Protein AF-A0A0G4FZV1-F1 (afdb_monomer_lite)

Foldseek 3Di:
DDDDPVVVVVVVVVVVVVVVVLVVVVVPDDVVVNVVVCVVVVVVVVVVVVVVVVVVVVVVVVVVVVVVVVVVVVVVVVVVVVVVVVLLVQLVVVLVVVLVVLLVVLCVVCVVVLVVQLVVLVPDDCVVPPPVRSVVSNVVSVVVSVVVSVVVSVVCCVPPSDSVNSSVVSVVVVVVVVVVVVVVVVVVVVVVPPPDDDPPPPDDDDDDDDDDDPDPPDPDPPDDDDDDDDDDDDDDPDPPPPDDDDDDDDDDDDDDDDDD

Organism: Vitrella brassicaformis (strain CCMP3155) (NCBI:txid1169540)

Secondary structure (DSSP, 8-state):
----HHHHHHHHHHHHHHHHHHHHHHTTS-HHHHHHHHHHTTHHHHHHHHHHHHHHHHHHHHHHHHHHHHHHHHHHHHHHHHHHHHHHHHHHHHHHHHHHHHHHHHHHHHHHHHHHHHHHHHHS-TTTS-HHHHHHHHHHHHHHHHHHHHHHHHHHHHHT--HHHHHHHHHHHHHHHHHHHHHHHHHHHHHTT-TT----------------------------------------------PPPPPPPP-PPPPP----

Radius of gyration: 44.1 Å; chains: 1; bounding box: 87×101×118 Å

pLDDT: mean 76.17, std 18.21, range [41.09, 98.0]

Structure (mmCIF, N/CA/C/O backbone):
data_AF-A0A0G4FZV1-F1
#
_entry.id   AF-A0A0G4FZV1-F1
#
loop_
_atom_site.group_PDB
_atom_site.id
_atom_site.type_symbol
_atom_site.label_atom_id
_atom_site.label_alt_id
_atom_site.label_comp_id
_atom_site.label_asym_id
_atom_site.label_entity_id
_atom_site.label_seq_id
_atom_site.pdbx_PDB_ins_code
_atom_site.Cartn_x
_atom_site.Cartn_y
_atom_site.Cartn_z
_atom_site.occupancy
_atom_site.B_iso_or_equiv
_atom_site.auth_seq_id
_atom_site.auth_comp_id
_atom_site.auth_asym_id
_atom_site.auth_atom_id
_atom_site.pdbx_PDB_model_num
ATOM 1 N N . MET A 1 1 ? 47.533 -3.255 -27.417 1.00 41.88 1 MET A N 1
ATOM 2 C CA . MET A 1 1 ? 48.658 -4.107 -27.862 1.00 41.88 1 MET A CA 1
ATOM 3 C C . MET A 1 1 ? 49.388 -3.386 -28.985 1.00 41.88 1 MET A C 1
ATOM 5 O O . MET A 1 1 ? 48.889 -3.344 -30.099 1.00 41.88 1 MET A O 1
ATOM 9 N N . THR A 1 2 ? 50.507 -2.733 -28.680 1.00 42.19 2 THR A N 1
ATOM 10 C CA . THR A 1 2 ? 51.331 -2.003 -29.656 1.00 42.19 2 THR A CA 1
ATOM 11 C C . THR A 1 2 ? 52.371 -2.956 -30.243 1.00 42.19 2 THR A C 1
ATOM 13 O O . THR A 1 2 ? 53.236 -3.443 -29.518 1.00 42.19 2 THR A O 1
ATOM 16 N N . MET A 1 3 ? 52.266 -3.267 -31.536 1.00 41.09 3 MET A N 1
ATOM 17 C CA . MET A 1 3 ? 53.247 -4.100 -32.241 1.00 41.09 3 MET A CA 1
ATOM 18 C C . MET A 1 3 ? 54.590 -3.365 -32.370 1.00 41.09 3 MET A C 1
ATOM 20 O O . MET A 1 3 ? 54.634 -2.175 -32.672 1.00 41.09 3 MET A O 1
ATOM 24 N N . SER A 1 4 ? 55.685 -4.086 -32.113 1.00 42.50 4 SER A N 1
ATOM 25 C CA . SER A 1 4 ? 57.056 -3.562 -32.079 1.00 42.50 4 SER A CA 1
ATOM 26 C C . SER A 1 4 ? 57.519 -3.048 -33.461 1.00 42.50 4 SER A C 1
ATOM 28 O O . SER A 1 4 ? 57.450 -3.809 -34.433 1.00 42.50 4 SER A O 1
ATOM 30 N N . PRO A 1 5 ? 58.057 -1.812 -33.579 1.00 57.12 5 PRO A N 1
ATOM 31 C CA . PRO A 1 5 ? 58.418 -1.187 -34.863 1.00 57.12 5 PRO A CA 1
ATOM 32 C C . PRO A 1 5 ? 59.445 -1.965 -35.699 1.00 57.12 5 PRO A C 1
ATOM 34 O O . PRO A 1 5 ? 59.485 -1.837 -36.923 1.00 57.12 5 PRO A O 1
ATOM 37 N N . ARG A 1 6 ? 60.267 -2.810 -35.062 1.00 50.34 6 ARG A N 1
ATOM 38 C CA . ARG A 1 6 ? 61.344 -3.553 -35.737 1.00 50.34 6 ARG A CA 1
ATOM 39 C C . ARG A 1 6 ? 60.849 -4.681 -36.649 1.00 50.34 6 ARG A C 1
ATOM 41 O O . ARG A 1 6 ? 61.527 -4.998 -37.620 1.00 50.34 6 ARG A O 1
ATOM 48 N N . HIS A 1 7 ? 59.656 -5.233 -36.418 1.00 51.78 7 HIS A N 1
ATOM 49 C CA . HIS A 1 7 ? 59.103 -6.273 -37.299 1.00 51.78 7 HIS A CA 1
ATOM 50 C C . HIS A 1 7 ? 58.503 -5.712 -38.600 1.00 51.78 7 HIS A C 1
ATOM 52 O O . HIS A 1 7 ? 58.439 -6.422 -39.602 1.00 51.78 7 HIS A O 1
ATOM 58 N N . SER A 1 8 ? 58.125 -4.429 -38.631 1.00 52.62 8 SER A N 1
ATOM 59 C CA . SER A 1 8 ? 57.485 -3.818 -39.806 1.00 52.62 8 SER A CA 1
ATOM 60 C C . SER A 1 8 ? 58.474 -3.499 -40.940 1.00 52.62 8 SER A C 1
ATOM 62 O O . SER A 1 8 ? 58.101 -3.524 -42.115 1.00 52.62 8 SER A O 1
ATOM 64 N N . ALA A 1 9 ? 59.744 -3.232 -40.614 1.00 53.97 9 ALA A N 1
ATOM 65 C CA . ALA A 1 9 ? 60.776 -2.874 -41.595 1.00 53.97 9 ALA A CA 1
ATOM 66 C C . ALA A 1 9 ? 61.320 -4.088 -42.381 1.00 53.97 9 ALA A C 1
ATOM 68 O O . ALA A 1 9 ? 61.630 -3.978 -43.567 1.00 53.97 9 ALA A O 1
ATOM 69 N N . LEU A 1 10 ? 61.381 -5.267 -41.750 1.00 51.16 10 LEU A N 1
ATOM 70 C CA . LEU A 1 10 ? 61.847 -6.506 -42.394 1.00 51.16 10 LEU A CA 1
ATOM 71 C C . LEU A 1 10 ? 60.793 -7.12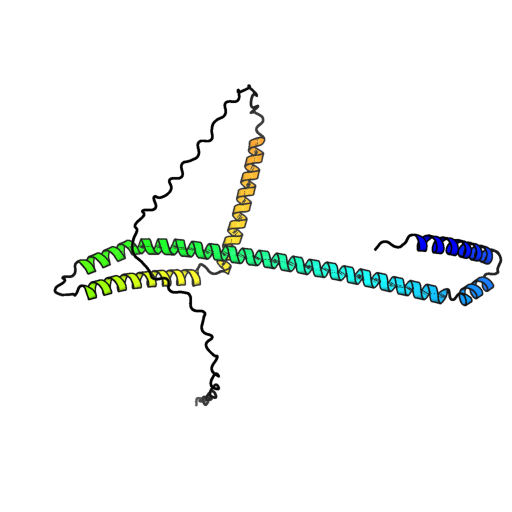6 -43.329 1.00 51.16 10 LEU A C 1
ATOM 73 O O . LEU A 1 10 ? 61.140 -7.687 -44.367 1.00 51.16 10 LEU A O 1
ATOM 77 N N . LEU A 1 11 ? 59.500 -6.979 -43.014 1.00 50.19 11 LEU A N 1
ATOM 78 C CA . LEU A 1 11 ? 58.401 -7.458 -43.869 1.00 50.19 11 LEU A CA 1
ATOM 79 C C . LEU A 1 11 ? 58.179 -6.585 -45.117 1.00 50.19 11 LEU A C 1
ATOM 81 O O . LEU A 1 11 ? 57.664 -7.062 -46.126 1.00 50.19 11 LEU A O 1
ATOM 85 N N . SER A 1 12 ? 58.554 -5.305 -45.065 1.00 52.25 12 SER A N 1
ATOM 86 C CA . SER A 1 12 ? 58.378 -4.356 -46.175 1.00 52.25 12 SER A CA 1
ATOM 87 C C . SER A 1 12 ? 59.517 -4.404 -47.199 1.00 52.25 12 SER A C 1
ATOM 89 O O . SER A 1 12 ? 59.274 -4.189 -48.386 1.00 52.25 12 SER A O 1
ATOM 91 N N . THR A 1 13 ? 60.736 -4.750 -46.780 1.00 52.06 13 THR A N 1
ATOM 92 C CA . THR A 1 13 ? 61.890 -4.933 -47.681 1.00 52.06 13 THR A CA 1
ATOM 93 C C . THR A 1 13 ? 61.850 -6.272 -48.424 1.00 52.06 13 THR A C 1
ATOM 95 O O . THR A 1 13 ? 62.089 -6.301 -49.627 1.00 52.06 13 THR A O 1
ATOM 98 N N . THR A 1 14 ? 61.441 -7.361 -47.765 1.00 51.72 14 THR A N 1
ATOM 99 C CA . THR A 1 14 ? 61.294 -8.693 -48.397 1.00 51.72 14 THR A CA 1
ATOM 100 C C . THR A 1 14 ? 60.103 -8.803 -49.361 1.00 51.72 14 THR A C 1
ATOM 102 O O . THR A 1 14 ? 60.160 -9.548 -50.340 1.00 51.72 14 THR A O 1
ATOM 105 N N . ARG A 1 15 ? 59.026 -8.032 -49.151 1.00 51.41 15 ARG A N 1
ATOM 106 C CA . ARG A 1 15 ? 57.887 -7.961 -50.092 1.00 51.41 15 ARG A CA 1
ATOM 107 C C . ARG A 1 15 ? 58.206 -7.211 -51.387 1.00 51.41 15 ARG A C 1
ATOM 109 O O . ARG A 1 15 ? 57.646 -7.538 -52.427 1.00 51.41 15 ARG A O 1
ATOM 116 N N . LYS A 1 16 ? 59.086 -6.205 -51.344 1.00 53.34 16 LYS A N 1
ATOM 117 C CA . LYS A 1 16 ? 59.452 -5.442 -52.548 1.00 53.34 16 LYS A CA 1
ATOM 118 C C . LYS A 1 16 ? 60.269 -6.284 -53.527 1.00 53.34 16 LYS A C 1
ATOM 120 O O . LYS A 1 16 ? 59.940 -6.308 -54.706 1.00 53.34 16 LYS A O 1
ATOM 125 N N . THR A 1 17 ? 61.245 -7.045 -53.035 1.00 54.56 17 THR A N 1
ATOM 126 C CA . THR A 1 17 ? 62.119 -7.869 -53.888 1.00 54.56 17 THR A CA 1
ATOM 127 C C . THR A 1 17 ? 61.395 -9.053 -54.533 1.00 54.56 17 THR A C 1
ATOM 129 O O . THR A 1 17 ? 61.720 -9.441 -55.650 1.00 54.56 17 THR A O 1
ATOM 132 N N . THR A 1 18 ? 60.377 -9.606 -53.870 1.00 56.03 18 THR A N 1
ATOM 133 C CA . THR A 1 18 ? 59.576 -10.724 -54.397 1.00 56.03 18 THR A CA 1
ATOM 134 C C . THR A 1 18 ? 58.548 -10.281 -55.442 1.00 56.03 18 THR A C 1
ATOM 136 O O . THR A 1 18 ? 58.366 -10.976 -56.442 1.00 56.03 18 THR A O 1
ATOM 139 N N . ASN A 1 19 ? 57.931 -9.106 -55.278 1.00 57.75 19 ASN A N 1
ATOM 140 C CA . ASN A 1 19 ? 56.991 -8.550 -56.260 1.00 57.75 19 ASN A CA 1
ATOM 141 C C . ASN A 1 19 ? 57.687 -8.068 -57.546 1.00 57.75 19 ASN A C 1
ATOM 143 O O . ASN A 1 19 ? 57.164 -8.273 -58.638 1.00 57.75 19 ASN A O 1
ATOM 147 N N . GLU A 1 20 ? 58.880 -7.474 -57.444 1.00 62.62 20 GLU A N 1
ATOM 148 C CA . GLU A 1 20 ? 59.667 -7.074 -58.623 1.00 62.62 20 GLU A CA 1
ATOM 149 C C . GLU A 1 20 ? 60.183 -8.289 -59.406 1.00 62.62 20 GLU A C 1
ATOM 151 O O . GLU A 1 20 ? 60.102 -8.318 -60.634 1.00 62.62 20 GLU A O 1
ATOM 156 N N . ALA A 1 21 ? 60.645 -9.330 -58.704 1.00 61.72 21 ALA A N 1
ATOM 157 C CA . ALA A 1 21 ? 61.115 -10.562 -59.333 1.00 61.72 21 ALA A CA 1
ATOM 158 C C . ALA A 1 21 ? 59.984 -11.339 -60.031 1.00 61.72 21 ALA A C 1
ATOM 160 O O . ALA A 1 21 ? 60.179 -11.853 -61.131 1.00 61.72 21 ALA A O 1
ATOM 161 N N . THR A 1 22 ? 58.788 -11.393 -59.437 1.00 60.47 22 THR A N 1
ATOM 162 C CA . THR A 1 22 ? 57.622 -12.058 -60.049 1.00 60.47 22 THR A CA 1
ATOM 163 C C . THR A 1 22 ? 57.066 -11.279 -61.243 1.00 60.47 22 THR A C 1
ATOM 165 O O . THR A 1 22 ? 56.735 -11.894 -62.257 1.00 60.47 22 THR A O 1
ATOM 168 N N . ALA A 1 23 ? 57.046 -9.943 -61.189 1.00 64.38 23 ALA A N 1
ATOM 169 C CA . ALA A 1 23 ? 56.663 -9.103 -62.327 1.00 64.38 23 ALA A CA 1
ATOM 170 C C . ALA A 1 23 ? 57.665 -9.201 -63.497 1.00 64.38 23 ALA A C 1
ATOM 172 O O . ALA A 1 23 ? 57.263 -9.318 -64.659 1.00 64.38 23 ALA A O 1
ATOM 173 N N . ALA A 1 24 ? 58.971 -9.222 -63.205 1.00 64.75 24 ALA A N 1
ATOM 174 C CA . ALA A 1 24 ? 60.014 -9.406 -64.215 1.00 64.75 24 ALA A CA 1
ATOM 175 C C . ALA A 1 24 ? 59.984 -10.811 -64.851 1.00 64.75 24 ALA A C 1
ATOM 177 O O . ALA A 1 24 ? 60.227 -10.944 -66.052 1.00 64.75 24 ALA A O 1
ATOM 178 N N . PHE A 1 25 ? 59.639 -11.847 -64.077 1.00 60.97 25 PHE A N 1
ATOM 179 C CA . PHE A 1 25 ? 59.471 -13.220 -64.564 1.00 60.97 25 PHE A CA 1
ATOM 180 C C . PHE A 1 25 ? 58.232 -13.370 -65.465 1.00 60.97 25 PHE A C 1
ATOM 182 O O . PHE A 1 25 ? 58.337 -13.896 -66.572 1.00 60.97 25 PHE A O 1
ATOM 189 N N . ALA A 1 26 ? 57.080 -12.818 -65.062 1.00 60.50 26 ALA A N 1
ATOM 190 C CA . ALA A 1 26 ? 55.843 -12.849 -65.853 1.00 60.50 26 ALA A CA 1
ATOM 191 C C . ALA A 1 26 ? 55.962 -12.129 -67.211 1.00 60.50 26 ALA A C 1
ATOM 193 O O . ALA A 1 26 ? 55.252 -12.461 -68.155 1.00 60.50 26 ALA A O 1
ATOM 194 N N . SER A 1 27 ? 56.885 -11.167 -67.320 1.00 65.19 27 SER A N 1
ATOM 195 C CA . SER A 1 27 ? 57.134 -10.401 -68.548 1.00 65.19 27 SER A CA 1
ATOM 196 C C . SER A 1 27 ? 58.027 -11.128 -69.564 1.00 65.19 27 SER A C 1
ATOM 198 O O . SER A 1 27 ? 58.078 -10.727 -70.724 1.00 65.19 27 SER A O 1
ATOM 200 N N . ARG A 1 28 ? 58.775 -12.160 -69.140 1.00 62.50 28 ARG A N 1
ATOM 201 C CA . ARG A 1 28 ? 59.792 -12.847 -69.965 1.00 62.50 28 ARG A CA 1
ATOM 202 C C . ARG A 1 28 ? 59.447 -14.289 -70.330 1.00 62.50 28 ARG A C 1
ATOM 204 O O . ARG A 1 28 ? 60.047 -14.821 -71.260 1.00 62.50 28 ARG A O 1
ATOM 211 N N . HIS A 1 29 ? 58.508 -14.910 -69.625 1.00 60.53 29 HIS A N 1
ATOM 212 C CA . HIS A 1 29 ? 58.207 -16.333 -69.756 1.00 60.53 29 HIS A CA 1
ATOM 213 C C . HIS A 1 29 ? 56.835 -16.582 -70.387 1.00 60.53 29 HIS A C 1
ATOM 215 O O . HIS A 1 29 ? 55.901 -15.796 -70.218 1.00 60.53 29 HIS A O 1
ATOM 221 N N . ARG A 1 30 ? 56.707 -17.688 -71.135 1.00 69.38 30 ARG A N 1
ATOM 222 C CA . ARG A 1 30 ? 55.412 -18.108 -71.692 1.00 69.38 30 ARG A CA 1
ATOM 223 C C . ARG A 1 30 ? 54.439 -18.415 -70.540 1.00 69.38 30 ARG A C 1
ATOM 225 O O . ARG A 1 30 ? 54.874 -18.914 -69.502 1.00 69.38 30 ARG A O 1
ATOM 232 N N . PRO A 1 31 ? 53.128 -18.174 -70.708 1.00 69.88 31 PRO A N 1
ATOM 233 C CA . PRO A 1 31 ? 52.128 -18.359 -69.646 1.00 69.88 31 PRO A CA 1
ATOM 234 C C . PRO A 1 31 ? 52.136 -19.764 -69.012 1.00 69.88 31 PRO A C 1
ATOM 236 O O . PRO A 1 31 ? 51.808 -19.922 -67.839 1.00 69.88 31 PRO A O 1
ATOM 239 N N . GLU A 1 32 ? 52.581 -20.778 -69.752 1.00 71.75 32 GLU A N 1
ATOM 240 C CA . GLU A 1 32 ? 52.745 -22.157 -69.279 1.00 71.75 32 GLU A CA 1
ATOM 241 C C . GLU A 1 32 ? 53.835 -22.302 -68.196 1.00 71.75 32 GLU A C 1
ATOM 243 O O . GLU A 1 32 ? 53.657 -23.033 -67.222 1.00 71.75 32 GLU A O 1
ATOM 248 N N . GLU A 1 33 ? 54.945 -21.570 -68.314 1.00 73.12 33 GLU A N 1
ATOM 249 C CA . GLU A 1 33 ? 56.058 -21.599 -67.352 1.00 73.12 33 GLU A CA 1
ATOM 250 C C . GLU A 1 33 ? 55.718 -20.816 -66.078 1.00 73.12 33 GLU A C 1
ATOM 252 O O . GLU A 1 33 ? 56.099 -21.212 -64.975 1.00 73.12 33 GLU A O 1
ATOM 257 N N . VAL A 1 34 ? 54.929 -19.746 -66.221 1.00 68.25 34 VAL A N 1
ATOM 258 C CA . VAL A 1 34 ? 54.374 -18.983 -65.096 1.00 68.25 34 VAL A CA 1
ATOM 259 C C . VAL A 1 34 ? 53.407 -19.848 -64.287 1.00 68.25 34 VAL A C 1
ATOM 261 O O . VAL A 1 34 ? 53.508 -19.882 -63.062 1.00 68.25 34 VAL A O 1
ATOM 264 N N . ASN A 1 35 ? 52.531 -20.615 -64.944 1.00 69.75 35 ASN A N 1
ATOM 265 C CA . ASN A 1 35 ? 51.623 -21.537 -64.257 1.00 69.75 35 ASN A CA 1
ATOM 266 C C . ASN A 1 35 ? 52.376 -22.637 -63.497 1.00 69.75 35 ASN A C 1
ATOM 268 O O . ASN A 1 35 ? 52.062 -22.899 -62.339 1.00 69.75 35 ASN A O 1
ATOM 272 N N . LYS A 1 36 ? 53.423 -23.216 -64.094 1.00 74.75 36 LYS A N 1
ATOM 273 C CA . LYS A 1 36 ? 54.249 -24.242 -63.439 1.00 74.75 36 LYS A CA 1
ATOM 274 C C . LYS A 1 36 ? 54.998 -23.702 -62.214 1.00 74.75 36 LYS A C 1
ATOM 276 O O . LYS A 1 36 ? 55.117 -24.395 -61.204 1.00 74.75 36 LYS A O 1
ATOM 281 N N . PHE A 1 37 ? 55.468 -22.455 -62.282 1.00 68.12 37 PHE A N 1
ATOM 282 C CA . PHE A 1 37 ? 56.078 -21.763 -61.145 1.00 68.12 37 PHE A CA 1
ATOM 283 C C . PHE A 1 37 ? 55.053 -21.472 -60.039 1.00 68.12 37 PHE A C 1
ATOM 285 O O . PHE A 1 37 ? 55.323 -21.729 -58.869 1.00 68.12 37 PHE A O 1
ATOM 292 N N . LEU A 1 38 ? 53.848 -21.011 -60.390 1.00 66.19 38 LEU A N 1
ATOM 293 C CA . LEU A 1 38 ? 52.762 -20.779 -59.431 1.00 66.19 38 LEU A CA 1
ATOM 294 C C . LEU A 1 38 ? 52.297 -22.076 -58.745 1.00 66.19 38 LEU A C 1
ATOM 296 O O . LEU A 1 38 ? 52.019 -22.067 -57.542 1.00 66.19 38 LEU A O 1
ATOM 300 N N . GLU A 1 39 ? 52.263 -23.192 -59.476 1.00 72.19 39 GLU A N 1
ATOM 301 C CA . GLU A 1 39 ? 52.013 -24.526 -58.921 1.00 72.19 39 GLU A CA 1
ATOM 302 C C . GLU A 1 39 ? 53.134 -24.969 -57.969 1.00 72.19 39 GLU A C 1
ATOM 304 O O . GLU A 1 39 ? 52.843 -25.386 -56.847 1.00 72.19 39 GLU A O 1
ATOM 309 N N . GLN A 1 40 ? 54.409 -24.810 -58.352 1.00 75.69 40 GLN A N 1
ATOM 310 C CA . GLN A 1 40 ? 55.559 -25.118 -57.484 1.00 75.69 40 GLN A CA 1
ATOM 311 C C . GLN A 1 40 ? 55.604 -24.257 -56.218 1.00 75.69 40 GLN A C 1
ATOM 313 O O . GLN A 1 40 ? 55.940 -24.753 -55.144 1.00 75.69 40 GLN A O 1
ATOM 318 N N . CYS A 1 41 ? 55.239 -22.980 -56.318 1.00 68.69 41 CYS A N 1
ATOM 319 C CA . CYS A 1 41 ? 55.145 -22.079 -55.173 1.00 68.69 41 CYS A CA 1
ATOM 320 C C . CYS A 1 41 ? 53.935 -22.372 -54.272 1.00 68.69 41 CYS A C 1
ATOM 322 O O . CYS A 1 41 ? 53.760 -21.703 -53.253 1.00 68.69 41 CYS A O 1
ATOM 324 N N . GLY A 1 42 ? 53.087 -23.345 -54.628 1.00 79.06 42 GLY A N 1
ATOM 325 C CA . GLY A 1 42 ? 51.909 -23.706 -53.847 1.00 79.06 42 GLY A CA 1
ATOM 326 C C . GLY A 1 42 ? 50.894 -22.566 -53.758 1.00 79.06 42 GLY A C 1
ATOM 327 O O . GLY A 1 42 ? 50.169 -22.464 -52.766 1.00 79.06 42 GLY A O 1
ATOM 328 N N . TRP A 1 43 ? 50.832 -21.696 -54.772 1.00 77.38 43 TRP A N 1
ATOM 329 C CA . TRP A 1 43 ? 49.969 -20.511 -54.775 1.00 77.38 43 TRP A CA 1
ATOM 330 C C . TRP A 1 43 ? 48.495 -20.869 -54.531 1.00 77.38 43 TRP A C 1
ATOM 332 O O . TRP A 1 43 ? 47.817 -20.205 -53.749 1.00 77.38 43 TRP A O 1
ATOM 342 N N . PHE A 1 44 ? 48.017 -21.985 -55.091 1.00 77.12 44 PHE A N 1
ATOM 343 C CA . PHE A 1 44 ? 46.671 -22.506 -54.829 1.00 77.12 44 PHE A CA 1
ATOM 344 C C . PHE A 1 44 ? 46.435 -22.879 -53.355 1.00 77.12 44 PHE A C 1
ATOM 346 O O . PHE A 1 44 ? 45.361 -22.603 -52.814 1.00 77.12 44 PHE A O 1
ATOM 353 N N . ALA A 1 45 ? 47.430 -23.454 -52.673 1.00 77.75 45 ALA A N 1
ATOM 354 C CA . ALA A 1 45 ? 47.336 -23.761 -51.245 1.00 77.75 45 ALA A CA 1
ATOM 355 C C . ALA A 1 45 ? 47.293 -22.476 -50.401 1.00 77.75 45 ALA A C 1
ATOM 357 O O . ALA A 1 45 ? 46.546 -22.392 -49.424 1.00 77.75 45 ALA A O 1
ATOM 358 N N . LEU A 1 46 ? 48.042 -21.447 -50.811 1.00 80.81 46 LEU A N 1
ATOM 359 C CA . LEU A 1 46 ? 48.033 -20.135 -50.169 1.00 80.81 46 LEU A CA 1
ATOM 360 C C . LEU A 1 46 ? 46.695 -19.408 -50.366 1.00 80.81 46 LEU A C 1
ATOM 362 O O . LEU A 1 46 ? 46.139 -18.905 -49.390 1.00 80.81 46 LEU A O 1
ATOM 366 N N . LEU A 1 47 ? 46.132 -19.423 -51.578 1.00 82.25 47 LEU A N 1
ATOM 367 C CA . LEU A 1 47 ? 44.797 -18.883 -51.860 1.00 82.25 47 LEU A CA 1
ATOM 368 C C . LEU A 1 47 ? 43.707 -19.599 -51.057 1.00 82.25 47 LEU A C 1
ATOM 370 O O . LEU A 1 47 ? 42.851 -18.949 -50.462 1.00 82.25 47 LEU A O 1
ATOM 374 N N . THR A 1 48 ? 43.767 -20.929 -50.975 1.00 81.56 48 THR A N 1
ATOM 375 C CA . THR A 1 48 ? 42.807 -21.720 -50.188 1.00 81.56 48 THR A CA 1
ATOM 376 C C . THR A 1 48 ? 42.890 -21.366 -48.702 1.00 81.56 48 THR A C 1
ATOM 378 O O . THR A 1 48 ? 41.867 -21.195 -48.038 1.00 81.56 48 THR A O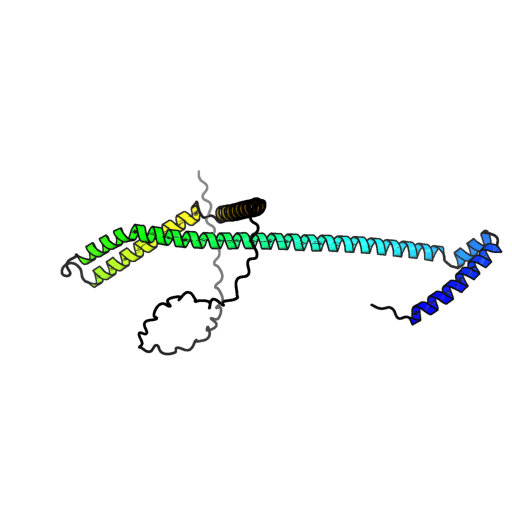 1
ATOM 381 N N . ARG A 1 49 ? 44.108 -21.191 -48.176 1.00 84.50 49 ARG A N 1
ATOM 382 C CA . ARG A 1 49 ? 44.332 -20.780 -46.786 1.00 84.50 49 ARG A CA 1
ATOM 383 C C . ARG A 1 49 ? 43.856 -19.353 -46.519 1.00 84.50 49 ARG A C 1
ATOM 385 O O . ARG A 1 49 ? 43.268 -19.119 -45.466 1.00 84.50 49 ARG A O 1
ATOM 392 N N . LEU A 1 50 ? 44.079 -18.419 -47.445 1.00 85.81 50 LEU A N 1
ATOM 393 C CA . LEU A 1 50 ? 43.557 -17.052 -47.347 1.00 85.81 50 LEU A CA 1
ATOM 394 C C . LEU A 1 50 ? 42.028 -17.054 -47.312 1.00 85.81 50 LEU A C 1
ATOM 396 O O . LEU A 1 50 ? 41.457 -16.513 -46.370 1.00 85.81 50 LEU A O 1
ATOM 400 N N . ALA A 1 51 ? 41.376 -17.768 -48.232 1.00 87.81 51 ALA A N 1
ATOM 401 C CA . ALA A 1 51 ? 39.921 -17.905 -48.242 1.00 87.81 51 ALA A CA 1
ATOM 402 C C . ALA A 1 51 ? 39.379 -18.537 -46.942 1.00 87.81 51 ALA A C 1
ATOM 404 O O . ALA A 1 51 ? 38.320 -18.155 -46.444 1.00 87.81 51 ALA A O 1
ATOM 405 N N . GLN A 1 52 ? 40.103 -19.496 -46.351 1.00 90.50 52 GLN A N 1
ATOM 406 C CA . GLN A 1 52 ? 39.731 -20.094 -45.066 1.00 90.50 52 GLN A CA 1
ATOM 407 C C . GLN A 1 52 ? 39.887 -19.112 -43.892 1.00 90.50 52 GLN A C 1
ATOM 409 O O . GLN A 1 52 ? 39.057 -19.110 -42.982 1.00 90.50 52 GLN A O 1
ATOM 414 N N . ILE A 1 53 ? 40.936 -18.285 -43.898 1.00 88.50 53 ILE A N 1
ATOM 415 C CA . ILE A 1 53 ? 41.146 -17.236 -42.892 1.00 88.50 53 ILE A CA 1
ATOM 416 C C . ILE A 1 53 ? 40.056 -16.167 -43.009 1.00 88.50 53 ILE A C 1
ATOM 418 O O . ILE A 1 53 ? 39.470 -15.810 -41.992 1.00 88.50 53 ILE A O 1
ATOM 422 N N . GLU A 1 54 ? 39.730 -15.718 -44.222 1.00 89.12 54 GLU A N 1
ATOM 423 C CA . GLU A 1 54 ? 38.652 -14.752 -44.471 1.00 89.12 54 GLU A CA 1
ATOM 424 C C . GLU A 1 54 ? 37.301 -15.268 -43.965 1.00 89.12 54 GLU A C 1
ATOM 426 O O . GLU A 1 54 ? 36.616 -14.552 -43.239 1.00 89.12 54 GLU A O 1
ATOM 431 N N . ARG A 1 55 ? 36.956 -16.539 -44.233 1.00 88.75 55 ARG A N 1
ATOM 432 C CA . ARG A 1 55 ? 35.742 -17.156 -43.663 1.00 88.75 55 ARG A CA 1
ATOM 433 C C . ARG A 1 55 ? 35.743 -17.134 -42.136 1.00 88.75 55 ARG A C 1
ATOM 435 O O . ARG A 1 55 ? 34.745 -16.744 -41.546 1.00 88.75 55 ARG A O 1
ATOM 442 N N . ARG A 1 56 ? 36.859 -17.498 -41.491 1.00 86.12 56 ARG A N 1
ATOM 443 C CA . ARG A 1 56 ? 36.960 -17.479 -40.019 1.00 86.12 56 ARG A CA 1
ATOM 444 C C . ARG A 1 56 ? 36.843 -16.070 -39.446 1.00 86.12 56 ARG A C 1
ATOM 446 O O . ARG A 1 56 ? 36.239 -15.919 -38.393 1.00 86.12 56 ARG A O 1
ATOM 453 N N . ILE A 1 57 ? 37.400 -15.058 -40.114 1.00 84.88 57 ILE A N 1
ATOM 454 C CA . ILE A 1 57 ? 37.238 -13.654 -39.709 1.00 84.88 57 ILE A CA 1
ATOM 455 C C . ILE A 1 57 ? 35.763 -13.258 -39.807 1.00 84.88 57 ILE A C 1
ATOM 457 O O . ILE A 1 57 ? 35.213 -12.766 -38.828 1.00 84.88 57 ILE A O 1
ATOM 461 N N . SER A 1 58 ? 35.098 -13.556 -40.927 1.00 84.75 58 SER A N 1
ATOM 462 C CA . SER A 1 58 ? 33.666 -13.275 -41.085 1.00 84.75 58 SER A CA 1
ATOM 463 C C . SER A 1 58 ? 32.790 -14.007 -40.062 1.00 84.75 58 SER A C 1
ATOM 465 O O . SER A 1 58 ? 31.807 -13.443 -39.590 1.00 84.75 58 SER A O 1
ATOM 467 N N . ASP A 1 59 ? 33.121 -15.249 -39.705 1.00 82.56 59 ASP A N 1
ATOM 468 C CA . ASP A 1 59 ? 32.379 -16.005 -38.691 1.00 82.56 59 ASP A CA 1
ATOM 469 C C . ASP A 1 59 ? 32.582 -15.412 -37.286 1.00 82.56 59 ASP A C 1
ATOM 471 O O . ASP A 1 59 ? 31.607 -15.209 -36.566 1.00 82.56 59 ASP A O 1
ATOM 475 N N . LEU A 1 60 ? 33.812 -15.020 -36.934 1.00 77.06 60 LEU A N 1
ATOM 476 C CA . LEU A 1 60 ? 34.101 -14.329 -35.671 1.00 77.06 60 LEU A CA 1
ATOM 477 C C . LEU A 1 60 ? 33.405 -12.962 -35.582 1.00 77.06 60 LEU A C 1
ATOM 479 O O . LEU A 1 60 ? 32.872 -12.616 -34.532 1.00 77.06 60 LEU A O 1
ATOM 483 N N . GLU A 1 61 ? 33.348 -12.201 -36.678 1.00 77.06 61 GLU A N 1
ATOM 484 C CA . GLU A 1 61 ? 32.624 -10.924 -36.730 1.00 77.06 61 GLU A CA 1
ATOM 485 C C . GLU A 1 61 ? 31.105 -11.108 -36.565 1.00 77.06 61 GLU A C 1
ATOM 487 O O . GLU A 1 61 ? 30.446 -10.299 -35.902 1.00 77.06 61 GLU A O 1
ATOM 492 N N . ARG A 1 62 ? 30.532 -12.190 -37.116 1.00 72.00 62 ARG A N 1
ATOM 493 C CA . ARG A 1 62 ? 29.119 -12.548 -36.898 1.00 72.00 62 ARG A CA 1
ATOM 494 C C . ARG A 1 62 ? 28.849 -12.956 -35.450 1.00 72.00 62 ARG A C 1
ATOM 496 O O . ARG A 1 62 ? 27.819 -12.558 -34.898 1.00 72.00 62 ARG A O 1
ATOM 503 N N . ASP A 1 63 ? 29.752 -13.715 -34.838 1.00 68.06 63 ASP A N 1
ATOM 504 C CA . ASP A 1 63 ? 29.625 -14.164 -33.450 1.00 68.06 63 ASP A CA 1
ATOM 505 C C . ASP A 1 63 ? 29.774 -12.998 -32.456 1.00 68.06 63 ASP A C 1
ATOM 507 O O . ASP A 1 63 ? 28.968 -12.871 -31.530 1.00 68.06 63 ASP A O 1
ATOM 511 N N . ASP A 1 64 ? 30.703 -12.068 -32.700 1.00 64.56 64 ASP A N 1
ATOM 512 C CA . ASP A 1 64 ? 30.835 -10.824 -31.928 1.00 64.56 64 ASP A CA 1
ATOM 513 C C . ASP A 1 64 ? 29.599 -9.921 -32.072 1.00 64.56 64 ASP A C 1
ATOM 515 O O . ASP A 1 64 ? 29.141 -9.316 -31.094 1.00 64.56 64 ASP A O 1
ATOM 519 N N . GLY A 1 65 ? 29.007 -9.856 -33.270 1.00 60.28 65 GLY A N 1
ATOM 520 C CA . GLY A 1 65 ? 27.728 -9.185 -33.506 1.00 60.28 65 GLY A CA 1
ATOM 521 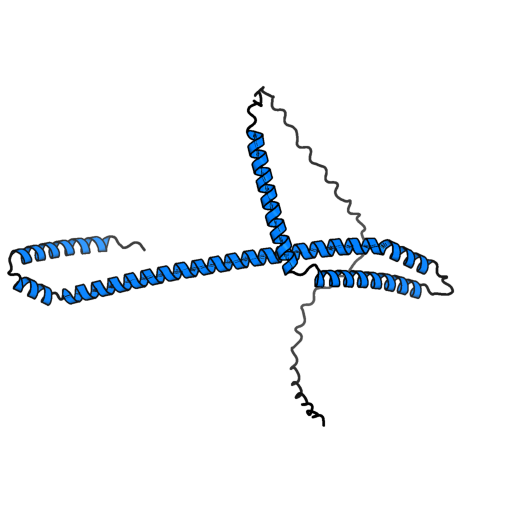C C . GLY A 1 65 ? 26.584 -9.793 -32.684 1.00 60.28 65 GLY A C 1
ATOM 522 O O . GLY A 1 65 ? 25.839 -9.060 -32.028 1.00 60.28 65 GLY A O 1
ATOM 523 N N . ARG A 1 66 ? 26.485 -11.131 -32.636 1.00 61.22 66 ARG A N 1
ATOM 524 C CA . ARG A 1 66 ? 25.499 -11.849 -31.805 1.00 61.22 66 ARG A CA 1
ATOM 525 C C . ARG A 1 66 ? 25.701 -11.591 -30.312 1.00 61.22 66 ARG A C 1
ATOM 527 O O . ARG A 1 66 ? 24.731 -11.296 -29.612 1.00 61.22 66 ARG A O 1
ATOM 534 N N . LEU A 1 67 ? 26.940 -11.631 -29.826 1.00 60.78 67 LEU A N 1
ATOM 535 C CA . LEU A 1 67 ? 27.278 -11.356 -28.424 1.00 60.78 67 LEU A CA 1
ATOM 536 C C . LEU A 1 67 ? 26.914 -9.924 -28.004 1.00 60.78 67 LEU A C 1
ATOM 538 O O . LEU A 1 67 ? 26.431 -9.720 -26.890 1.00 60.78 67 LEU A O 1
ATOM 542 N N . ARG A 1 68 ? 27.083 -8.932 -28.889 1.00 61.41 68 ARG A N 1
ATOM 543 C CA . ARG A 1 68 ? 26.645 -7.547 -28.631 1.00 61.41 68 ARG A CA 1
ATOM 544 C C . ARG A 1 68 ? 25.126 -7.434 -28.531 1.00 61.41 68 ARG A C 1
ATOM 546 O O . ARG A 1 68 ? 24.638 -6.802 -27.599 1.00 61.41 68 ARG A O 1
ATOM 553 N N . THR A 1 69 ? 24.384 -8.090 -29.426 1.00 63.69 69 THR A N 1
ATOM 554 C CA . THR A 1 69 ? 22.912 -8.100 -29.353 1.00 63.69 69 THR A CA 1
ATOM 555 C C . THR A 1 69 ? 22.387 -8.832 -28.118 1.00 63.69 69 THR A C 1
ATOM 557 O O . THR A 1 69 ? 21.410 -8.383 -27.532 1.00 63.69 69 THR A O 1
ATOM 560 N N . SER A 1 70 ? 23.066 -9.895 -27.667 1.00 66.12 70 SER A N 1
ATOM 561 C CA . SER A 1 70 ? 22.713 -10.615 -26.435 1.00 66.12 70 SER A CA 1
ATOM 562 C C . SER A 1 70 ? 22.922 -9.746 -25.196 1.00 66.12 70 SER A C 1
ATOM 564 O O . SER A 1 70 ? 22.009 -9.600 -24.395 1.00 66.12 70 SER A O 1
ATOM 566 N N . LYS A 1 71 ? 24.085 -9.089 -25.070 1.00 67.50 71 LYS A N 1
ATOM 567 C CA . LYS A 1 71 ? 24.358 -8.182 -23.942 1.00 67.50 71 LYS A CA 1
ATOM 568 C C . LYS A 1 71 ? 23.385 -7.008 -23.898 1.00 67.50 71 LYS A C 1
ATOM 570 O O . LYS A 1 71 ? 22.951 -6.609 -22.827 1.00 67.50 71 LYS A O 1
ATOM 575 N N . GLN A 1 72 ? 23.026 -6.465 -25.059 1.00 68.56 72 GLN A N 1
ATOM 576 C CA . GLN A 1 72 ? 22.056 -5.378 -25.137 1.00 68.56 72 GLN A CA 1
ATOM 577 C C . GLN A 1 72 ? 20.646 -5.834 -24.727 1.00 68.56 72 GLN A C 1
ATOM 579 O O . GLN A 1 72 ? 19.953 -5.103 -24.025 1.00 68.56 72 GLN A O 1
ATOM 584 N N . GLN A 1 73 ? 20.246 -7.059 -25.087 1.00 73.31 73 GLN A N 1
ATOM 585 C CA . GLN A 1 73 ? 18.996 -7.653 -24.604 1.00 73.31 73 GLN A CA 1
ATOM 586 C C . GLN A 1 73 ? 19.005 -7.870 -23.085 1.00 73.31 73 GLN A C 1
ATOM 588 O O . GLN A 1 73 ? 18.001 -7.586 -22.432 1.00 73.31 73 GLN A O 1
ATOM 593 N N . ASP A 1 74 ? 20.126 -8.311 -22.512 1.00 76.25 74 ASP A N 1
ATOM 594 C CA . ASP A 1 74 ? 20.259 -8.514 -21.065 1.00 76.25 74 ASP A CA 1
ATOM 595 C C . ASP A 1 74 ? 20.142 -7.189 -20.284 1.00 76.25 74 ASP A C 1
ATOM 597 O O . ASP A 1 74 ? 19.428 -7.121 -19.280 1.00 76.25 74 ASP A O 1
ATOM 601 N N . GLU A 1 75 ? 20.760 -6.112 -20.780 1.00 75.31 75 GLU A N 1
ATOM 602 C CA . GLU A 1 75 ? 20.649 -4.758 -20.207 1.00 75.31 75 GLU A CA 1
ATOM 603 C C . GLU A 1 75 ? 19.216 -4.201 -20.281 1.00 75.31 75 GLU A C 1
ATOM 605 O O . GLU A 1 75 ? 18.713 -3.593 -19.325 1.00 75.31 75 GLU A O 1
ATOM 610 N N . ASP A 1 76 ? 18.510 -4.448 -21.388 1.00 85.12 76 ASP A N 1
ATOM 611 C CA . ASP A 1 76 ? 17.108 -4.054 -21.549 1.00 85.12 76 ASP A CA 1
ATOM 612 C C . ASP A 1 76 ? 16.186 -4.829 -20.590 1.00 85.12 76 ASP A C 1
ATOM 614 O O . ASP A 1 76 ? 15.260 -4.253 -19.998 1.00 85.12 76 ASP A O 1
ATOM 618 N N . ILE A 1 77 ? 16.446 -6.126 -20.386 1.00 84.75 77 ILE A N 1
ATOM 619 C CA . ILE A 1 77 ? 15.725 -6.962 -19.415 1.00 84.75 77 ILE A CA 1
ATOM 620 C C . ILE A 1 77 ? 15.975 -6.452 -17.995 1.00 84.75 77 ILE A C 1
ATOM 622 O O . ILE A 1 77 ? 15.012 -6.261 -17.245 1.00 84.75 77 ILE A O 1
ATOM 626 N N . PHE A 1 78 ? 17.231 -6.178 -17.632 1.00 86.31 78 PHE A N 1
ATOM 627 C CA . PHE A 1 78 ? 17.584 -5.662 -16.310 1.00 86.31 78 PHE A CA 1
ATOM 628 C C . PHE A 1 78 ? 16.917 -4.308 -16.045 1.00 86.31 78 PHE A C 1
ATOM 630 O O . PHE A 1 78 ? 16.236 -4.131 -15.034 1.00 86.31 78 PHE A O 1
ATOM 637 N N . SER A 1 79 ? 16.986 -3.390 -17.011 1.00 89.62 79 SER A N 1
ATOM 638 C CA . SER A 1 79 ? 16.318 -2.086 -16.947 1.00 89.62 79 SER A CA 1
ATOM 639 C C . SER A 1 79 ? 14.802 -2.212 -16.781 1.00 89.62 79 SER A C 1
ATOM 641 O O . SER A 1 79 ? 14.172 -1.439 -16.052 1.00 89.62 79 SER A O 1
ATOM 643 N N . ARG A 1 80 ? 14.179 -3.191 -17.447 1.00 88.75 80 ARG A N 1
ATOM 644 C CA . ARG A 1 80 ? 12.744 -3.464 -17.307 1.00 88.75 80 ARG A CA 1
ATOM 645 C C . ARG A 1 80 ? 12.405 -4.013 -15.923 1.00 88.75 80 ARG A C 1
ATOM 647 O O . ARG A 1 80 ? 11.398 -3.589 -15.350 1.00 88.75 80 ARG A O 1
ATOM 654 N N . MET A 1 81 ? 13.222 -4.922 -15.395 1.00 91.31 81 MET A N 1
ATOM 655 C CA . MET A 1 81 ? 13.043 -5.463 -14.048 1.00 91.31 81 MET A CA 1
ATOM 656 C C . MET A 1 81 ? 13.211 -4.384 -12.980 1.00 91.31 81 MET A C 1
ATOM 658 O O . MET A 1 81 ? 12.371 -4.298 -12.085 1.00 91.31 81 MET A O 1
ATOM 662 N N . GLU A 1 82 ? 14.215 -3.515 -13.102 1.00 93.81 82 GLU A N 1
ATOM 663 C CA . GLU A 1 82 ? 14.452 -2.443 -12.132 1.00 93.81 82 GLU A CA 1
ATOM 664 C C . GLU A 1 82 ? 13.280 -1.449 -12.107 1.00 93.81 82 GLU A C 1
ATOM 666 O O . GLU A 1 82 ? 12.736 -1.153 -11.045 1.00 93.81 82 GLU A O 1
ATOM 671 N N . ARG A 1 83 ? 12.766 -1.041 -13.279 1.00 91.56 83 ARG A N 1
ATOM 672 C CA . ARG A 1 83 ? 11.549 -0.205 -13.364 1.00 91.56 83 ARG A CA 1
ATOM 673 C C . ARG A 1 83 ? 10.326 -0.882 -12.747 1.00 91.56 83 ARG A C 1
ATOM 675 O O . ARG A 1 83 ? 9.467 -0.219 -12.167 1.00 91.56 83 ARG A O 1
ATOM 682 N N . GLN A 1 84 ? 10.191 -2.197 -12.912 1.00 91.75 84 GLN A N 1
ATOM 683 C CA . GLN A 1 84 ? 9.086 -2.943 -12.314 1.00 91.75 84 GLN A CA 1
ATOM 684 C C . GLN A 1 84 ? 9.217 -3.005 -10.790 1.00 91.75 84 GLN A C 1
ATOM 686 O O . GLN A 1 84 ? 8.218 -2.841 -10.089 1.00 91.75 84 GLN A O 1
ATOM 691 N N . LYS A 1 85 ? 10.432 -3.208 -10.281 1.00 94.88 85 LYS A N 1
ATOM 692 C CA . LYS A 1 85 ? 10.736 -3.207 -8.852 1.00 94.88 85 LYS A CA 1
ATOM 693 C C . LYS A 1 85 ? 10.438 -1.847 -8.223 1.00 94.88 85 LYS A C 1
ATOM 695 O O . LYS A 1 85 ? 9.736 -1.810 -7.218 1.00 94.88 85 LYS A O 1
ATOM 700 N N . GLU A 1 86 ? 10.851 -0.760 -8.869 1.00 95.12 86 GLU A N 1
ATOM 701 C CA . GLU A 1 86 ? 10.546 0.615 -8.457 1.00 95.12 86 GLU A CA 1
ATOM 702 C C . GLU A 1 86 ? 9.027 0.855 -8.368 1.00 95.12 86 GLU A C 1
ATOM 704 O O . GLU A 1 86 ? 8.523 1.352 -7.366 1.00 95.12 86 GLU A O 1
ATOM 709 N N . LEU A 1 87 ? 8.255 0.423 -9.374 1.00 94.50 87 LEU A N 1
ATOM 710 C CA . LEU A 1 87 ? 6.789 0.536 -9.343 1.00 94.50 87 LEU A CA 1
ATOM 711 C C . LEU A 1 87 ? 6.149 -0.270 -8.206 1.00 94.50 87 LEU A C 1
ATOM 713 O O . LEU A 1 87 ? 5.142 0.155 -7.638 1.00 94.50 87 LEU A O 1
ATOM 717 N N . ILE A 1 88 ? 6.694 -1.448 -7.899 1.00 94.38 88 ILE A N 1
ATOM 718 C CA . ILE A 1 88 ? 6.228 -2.277 -6.783 1.00 94.38 88 ILE A CA 1
ATOM 719 C C . ILE A 1 88 ? 6.556 -1.599 -5.450 1.00 94.38 88 ILE A C 1
ATOM 721 O O . ILE A 1 88 ? 5.727 -1.614 -4.542 1.00 94.38 88 ILE A O 1
ATOM 725 N N . GLU A 1 89 ? 7.745 -1.018 -5.321 1.00 97.12 89 GLU A N 1
ATOM 726 C CA . GLU A 1 89 ? 8.173 -0.295 -4.126 1.00 97.12 89 GLU A CA 1
ATOM 727 C C . GLU A 1 89 ? 7.306 0.943 -3.876 1.00 97.12 89 GLU A C 1
ATOM 729 O O . GLU A 1 89 ? 6.748 1.088 -2.787 1.00 97.12 89 GLU A O 1
ATOM 734 N N . ASP A 1 90 ? 7.056 1.745 -4.909 1.00 95.94 90 ASP A N 1
ATOM 735 C CA . ASP A 1 90 ? 6.114 2.864 -4.864 1.00 95.94 90 ASP A CA 1
ATOM 736 C C . ASP A 1 90 ? 4.708 2.426 -4.442 1.00 95.94 90 ASP A C 1
ATOM 738 O O . ASP A 1 90 ? 4.069 3.065 -3.600 1.00 95.94 90 ASP A O 1
ATOM 742 N N . ALA A 1 91 ? 4.212 1.324 -5.013 1.00 96.38 91 ALA A N 1
ATOM 743 C CA . ALA A 1 91 ? 2.895 0.789 -4.685 1.00 96.38 91 ALA A CA 1
ATOM 744 C C . ALA A 1 91 ? 2.822 0.316 -3.223 1.00 96.38 91 ALA A C 1
ATOM 746 O O . ALA A 1 91 ? 1.815 0.550 -2.554 1.00 96.38 91 ALA A O 1
ATOM 747 N N . LYS A 1 92 ? 3.893 -0.288 -2.689 1.00 96.50 92 LYS A N 1
ATOM 748 C CA . LYS A 1 92 ? 4.004 -0.627 -1.259 1.00 96.50 92 LYS A CA 1
ATOM 749 C C . LYS A 1 92 ? 4.037 0.627 -0.383 1.00 96.50 92 LYS A C 1
ATOM 751 O O . LYS A 1 92 ? 3.365 0.667 0.647 1.00 96.50 92 LYS A O 1
ATOM 756 N N . GLY A 1 93 ? 4.764 1.663 -0.799 1.00 97.06 93 GLY A N 1
ATOM 757 C CA . GLY A 1 93 ? 4.777 2.958 -0.118 1.00 97.06 93 GLY A CA 1
ATOM 758 C C . GLY A 1 93 ? 3.391 3.610 -0.082 1.00 97.06 93 GLY A C 1
ATOM 759 O O . GLY A 1 93 ? 2.975 4.146 0.946 1.00 97.06 93 GLY A O 1
ATOM 760 N N . LEU A 1 94 ? 2.635 3.525 -1.180 1.00 96.56 94 LEU A N 1
ATOM 761 C CA . LEU A 1 94 ? 1.248 3.988 -1.246 1.00 96.56 94 LEU A CA 1
ATOM 762 C C . LEU A 1 94 ? 0.319 3.168 -0.337 1.00 96.56 94 LEU A C 1
ATOM 764 O O . LEU A 1 94 ? -0.476 3.753 0.395 1.00 96.56 94 LEU A O 1
ATOM 768 N N . LEU A 1 95 ? 0.454 1.837 -0.328 1.00 96.56 95 LEU A N 1
ATOM 769 C CA . LEU A 1 95 ? -0.309 0.955 0.563 1.00 96.56 95 LEU A CA 1
ATOM 770 C C . LEU A 1 95 ? -0.108 1.319 2.038 1.00 96.56 95 LEU A C 1
ATOM 772 O O . LEU A 1 95 ? -1.072 1.358 2.805 1.00 96.56 95 LEU A O 1
ATOM 776 N N . ASN A 1 96 ? 1.141 1.568 2.437 1.00 96.88 96 ASN A N 1
ATOM 777 C CA . ASN A 1 96 ? 1.473 1.926 3.812 1.00 96.88 96 ASN A CA 1
ATOM 778 C C . ASN A 1 96 ? 0.839 3.261 4.207 1.00 96.88 96 ASN A C 1
ATOM 780 O O . ASN A 1 96 ? 0.205 3.322 5.257 1.00 96.88 96 ASN A O 1
ATOM 784 N N . ARG A 1 97 ? 0.930 4.286 3.348 1.00 97.31 97 ARG A N 1
ATOM 785 C CA . ARG A 1 97 ? 0.275 5.585 3.577 1.00 97.31 97 ARG A CA 1
ATOM 786 C C . ARG A 1 97 ? -1.236 5.440 3.747 1.00 97.31 97 ARG A C 1
ATOM 788 O O . ARG A 1 97 ? -1.748 5.790 4.804 1.00 97.31 97 ARG A O 1
ATOM 795 N N . LYS A 1 98 ? -1.915 4.782 2.797 1.00 97.12 98 LYS A N 1
ATOM 796 C CA . LYS A 1 98 ? -3.363 4.510 2.884 1.00 97.12 98 LYS A CA 1
ATOM 797 C C . LYS A 1 98 ? -3.743 3.746 4.153 1.00 97.12 98 LYS A C 1
ATOM 799 O O . LYS A 1 98 ? -4.759 4.033 4.774 1.00 97.12 98 LYS A O 1
ATOM 804 N N . THR A 1 99 ? -2.921 2.778 4.565 1.00 96.75 99 THR A N 1
ATOM 805 C CA . THR A 1 99 ? -3.166 2.004 5.791 1.00 96.75 99 THR A CA 1
ATOM 806 C C . THR A 1 99 ? -3.071 2.871 7.049 1.00 96.75 99 THR A C 1
ATOM 808 O O . THR A 1 99 ? -3.852 2.662 7.977 1.00 96.75 99 THR A O 1
ATOM 811 N N . VAL A 1 100 ? -2.111 3.799 7.110 1.00 97.38 100 VAL A N 1
ATOM 812 C CA . VAL A 1 100 ? -1.945 4.722 8.245 1.00 97.38 100 VAL A CA 1
ATOM 813 C C . VAL A 1 100 ? -3.096 5.722 8.285 1.00 97.38 100 VAL A C 1
ATOM 815 O O . VAL A 1 100 ? -3.777 5.797 9.302 1.00 97.38 100 VAL A O 1
ATOM 818 N N . GLU A 1 101 ? -3.382 6.382 7.163 1.00 96.81 101 GLU A N 1
ATOM 819 C CA . GLU A 1 101 ? -4.478 7.353 7.037 1.00 96.81 101 GLU A CA 1
ATOM 820 C C . GLU A 1 101 ? -5.824 6.730 7.439 1.00 96.81 101 GLU A C 1
ATOM 822 O O . GLU A 1 101 ? -6.538 7.252 8.292 1.00 96.81 101 GLU A O 1
ATOM 827 N N . TYR A 1 102 ? -6.137 5.541 6.917 1.00 97.00 102 TYR A N 1
ATOM 828 C CA . TYR A 1 102 ? -7.379 4.844 7.253 1.00 97.00 102 TYR A CA 1
ATOM 829 C C . TYR A 1 102 ? -7.422 4.369 8.710 1.00 97.00 102 TYR A C 1
ATOM 831 O O . TYR A 1 102 ? -8.476 4.355 9.346 1.00 97.00 102 TYR A O 1
ATOM 839 N N . ARG A 1 103 ? -6.276 3.967 9.278 1.00 96.50 103 ARG A N 1
ATOM 840 C CA . ARG A 1 103 ? -6.196 3.622 10.703 1.00 96.50 103 ARG A CA 1
ATOM 841 C C . ARG A 1 103 ? -6.535 4.832 11.562 1.00 96.50 103 ARG A C 1
ATOM 843 O O . ARG A 1 103 ? -7.239 4.662 12.556 1.00 96.50 103 ARG A O 1
ATOM 850 N N . GLU A 1 104 ? -6.020 6.006 11.221 1.00 96.19 104 GLU A N 1
ATOM 851 C CA . GLU A 1 104 ? -6.291 7.255 11.932 1.00 96.19 104 GLU A CA 1
ATOM 852 C C . GLU A 1 104 ? -7.764 7.647 11.808 1.00 96.19 104 GLU A C 1
ATOM 854 O O . GLU A 1 104 ? -8.405 7.885 12.829 1.00 96.19 104 GLU A O 1
ATOM 859 N N . GLU A 1 105 ? -8.328 7.585 10.600 1.00 95.50 105 GLU A N 1
ATOM 860 C CA . GLU A 1 105 ? -9.748 7.844 10.336 1.00 95.50 105 GLU A CA 1
A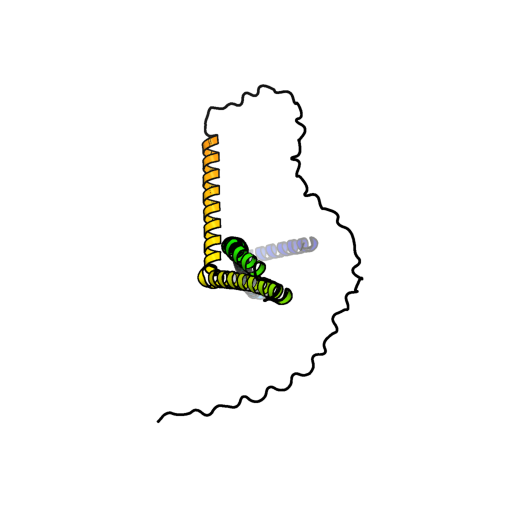TOM 861 C C . GLU A 1 105 ? -10.662 6.937 11.176 1.00 95.50 105 GLU A C 1
ATOM 863 O O . GLU A 1 105 ? -11.511 7.416 11.932 1.00 95.50 105 GLU A O 1
ATOM 868 N N . MET A 1 106 ? -10.449 5.619 11.119 1.00 93.81 106 MET A N 1
ATOM 869 C CA . MET A 1 106 ? -11.231 4.655 11.901 1.00 93.81 106 MET A CA 1
ATOM 870 C C . MET A 1 106 ? -11.005 4.831 13.404 1.00 93.81 106 MET A C 1
ATOM 872 O O . MET A 1 106 ? -11.921 4.668 14.216 1.00 93.81 106 MET A O 1
ATOM 876 N N . THR A 1 107 ? -9.782 5.179 13.808 1.00 92.31 107 THR A N 1
ATOM 877 C CA . THR A 1 107 ? -9.496 5.493 15.205 1.00 92.31 107 THR A CA 1
ATOM 878 C C . THR A 1 107 ? -10.327 6.697 15.632 1.00 92.31 107 THR A C 1
ATOM 880 O O . THR A 1 107 ? -11.036 6.590 16.630 1.00 92.31 107 THR A O 1
ATOM 883 N N . GLU A 1 108 ? -10.332 7.800 14.896 1.00 93.12 108 GLU A N 1
ATOM 884 C CA . GLU A 1 108 ? -11.107 8.977 15.289 1.00 93.12 108 GLU A CA 1
ATOM 885 C C . GLU A 1 108 ? -12.616 8.696 15.310 1.00 93.12 108 GLU A C 1
ATOM 887 O O . GLU A 1 108 ? -13.282 9.029 16.293 1.00 93.12 108 GLU A O 1
ATOM 892 N N . LEU A 1 109 ? -13.135 7.961 14.321 1.00 91.31 109 LEU A N 1
ATOM 893 C CA . LEU A 1 109 ? -14.541 7.550 14.262 1.00 91.31 109 LEU A CA 1
ATOM 894 C C . LEU A 1 109 ? -14.971 6.799 15.534 1.00 91.31 109 LEU A C 1
ATOM 896 O O . LEU A 1 109 ? -15.978 7.132 16.162 1.00 91.31 109 LEU A O 1
ATOM 900 N N . HIS A 1 110 ? -14.169 5.832 15.982 1.00 91.50 110 HIS A N 1
ATOM 901 C CA . HIS A 1 110 ? -14.463 5.050 17.188 1.00 91.50 110 HIS A CA 1
ATOM 902 C C . HIS A 1 110 ? -14.064 5.741 18.502 1.00 91.50 110 HIS A C 1
ATOM 904 O O . HIS A 1 110 ? -14.273 5.180 19.584 1.00 91.50 110 HIS A O 1
ATOM 910 N N . ARG A 1 111 ? -13.464 6.938 18.464 1.00 91.94 111 ARG A N 1
ATOM 911 C CA . ARG A 1 111 ? -12.995 7.621 19.680 1.00 91.94 111 ARG A CA 1
ATOM 912 C C . ARG A 1 111 ? -14.156 7.982 20.600 1.00 91.94 111 ARG A C 1
ATOM 914 O O . ARG A 1 111 ? -14.062 7.751 21.804 1.00 91.94 111 ARG A O 1
ATOM 921 N N . GLN A 1 112 ? -15.243 8.513 20.045 1.00 91.62 112 GLN A N 1
ATOM 922 C CA . GLN A 1 112 ? -16.404 8.939 20.830 1.00 91.62 112 GLN A CA 1
ATOM 923 C C . GLN A 1 112 ? -17.143 7.755 21.467 1.00 91.62 112 GLN A C 1
ATOM 925 O O . GLN A 1 112 ? -17.521 7.826 22.635 1.00 91.62 112 GLN A O 1
ATOM 930 N N . GLU A 1 113 ? -17.315 6.658 20.723 1.00 91.62 113 GLU A N 1
ATOM 931 C CA . GLU A 1 113 ? -17.898 5.401 21.220 1.00 91.62 113 GLU A CA 1
ATOM 932 C C . GLU A 1 113 ? -17.077 4.858 22.397 1.00 91.62 113 GLU A C 1
ATOM 934 O O . GLU A 1 113 ? -17.610 4.615 23.476 1.00 91.62 113 GLU A O 1
ATOM 939 N N . MET A 1 114 ? -15.752 4.798 22.237 1.00 94.19 114 MET A N 1
ATOM 940 C CA . MET A 1 114 ? -14.842 4.352 23.289 1.00 94.19 114 MET A CA 1
ATOM 941 C C . MET A 1 114 ? -14.915 5.244 24.537 1.00 94.19 114 MET A C 1
ATOM 943 O O . MET A 1 114 ? -14.944 4.737 25.656 1.00 94.19 114 MET A O 1
ATOM 947 N N . GLN A 1 115 ? -14.986 6.567 24.374 1.00 95.12 115 GLN A N 1
ATOM 948 C CA . GLN A 1 115 ? -15.127 7.480 25.510 1.00 95.12 115 GLN A CA 1
ATOM 949 C C . GLN A 1 115 ? -16.446 7.278 26.265 1.00 95.12 115 GLN A C 1
ATOM 951 O O . GLN A 1 115 ? -16.448 7.375 27.493 1.00 95.12 115 GLN A O 1
ATOM 956 N N . ARG A 1 116 ? -17.549 6.990 25.562 1.00 95.88 116 ARG A N 1
ATOM 957 C CA . ARG A 1 116 ? -18.839 6.660 26.188 1.00 95.88 116 ARG A CA 1
ATOM 958 C C . ARG A 1 116 ? -18.740 5.370 27.002 1.00 95.88 116 ARG A C 1
ATOM 960 O O . ARG A 1 116 ? -19.027 5.403 28.195 1.00 95.88 116 ARG A O 1
ATOM 967 N N . ASP A 1 117 ? -18.203 4.306 26.412 1.00 96.38 117 ASP A N 1
ATOM 968 C CA . ASP A 1 117 ? -17.991 3.022 27.094 1.00 96.38 117 ASP A CA 1
ATOM 969 C C . ASP A 1 117 ? -17.108 3.164 28.344 1.00 96.38 117 ASP A C 1
ATOM 971 O O . ASP A 1 117 ? -17.378 2.585 29.396 1.00 96.38 117 ASP A O 1
ATOM 975 N N . LEU A 1 118 ? -16.024 3.943 28.253 1.00 96.44 118 LEU A N 1
ATOM 976 C CA . LEU A 1 118 ? -15.134 4.162 29.392 1.00 96.44 118 LEU A CA 1
ATOM 977 C C . LEU A 1 118 ? -15.808 4.944 30.521 1.00 96.44 118 LEU A C 1
ATOM 979 O O . LEU A 1 118 ? -15.505 4.674 31.687 1.00 96.44 118 LEU A O 1
ATOM 983 N N . LYS A 1 119 ? -16.683 5.901 30.189 1.00 97.81 119 LYS A N 1
ATOM 984 C CA . LYS A 1 119 ? -17.481 6.642 31.173 1.00 97.81 119 LYS A CA 1
ATOM 985 C C . LYS A 1 119 ? -18.478 5.719 31.865 1.00 97.81 119 LYS A C 1
ATOM 987 O O . LYS A 1 119 ? -18.531 5.732 33.088 1.00 97.81 119 LYS A O 1
ATOM 992 N N . GLU A 1 120 ? -19.173 4.875 31.109 1.00 97.69 120 GLU A N 1
ATOM 993 C CA . GLU A 1 120 ? -20.119 3.895 31.650 1.00 97.69 120 GLU A CA 1
ATOM 994 C C . GLU A 1 120 ? -19.428 2.896 32.592 1.00 97.69 120 GLU A C 1
ATOM 996 O O . GLU A 1 120 ? -19.873 2.680 33.717 1.00 97.69 120 GLU A O 1
ATOM 1001 N N . ILE A 1 121 ? -18.264 2.361 32.202 1.00 96.94 121 ILE A N 1
ATOM 1002 C CA . ILE A 1 121 ? -17.474 1.477 33.075 1.00 96.94 121 ILE A CA 1
ATOM 1003 C C . ILE A 1 121 ? -17.008 2.213 34.341 1.00 96.94 121 ILE A C 1
ATOM 1005 O O . ILE A 1 121 ? -16.897 1.613 35.412 1.00 96.94 121 ILE A O 1
ATOM 1009 N N . ALA A 1 122 ? -16.684 3.503 34.227 1.00 96.56 122 ALA A N 1
ATOM 1010 C CA . ALA A 1 122 ? -16.247 4.305 35.363 1.00 96.56 122 ALA A CA 1
ATOM 1011 C C . ALA A 1 122 ? -17.392 4.623 36.337 1.00 96.56 122 ALA A C 1
ATOM 1013 O O . ALA A 1 122 ? -17.132 4.664 37.537 1.00 96.56 122 ALA A O 1
ATOM 1014 N N . SER A 1 123 ? -18.624 4.799 35.847 1.00 97.81 123 SER A N 1
ATOM 1015 C CA . SER A 1 123 ? -19.795 5.107 36.678 1.00 97.81 123 SER A CA 1
ATOM 1016 C C . SER A 1 123 ? -20.337 3.920 37.474 1.00 97.81 123 SER A C 1
ATOM 1018 O O . SER A 1 123 ? -21.163 4.118 38.359 1.00 97.81 123 SER A O 1
ATOM 1020 N N . LEU A 1 124 ? -19.897 2.691 37.185 1.00 97.00 124 LEU A N 1
ATOM 1021 C CA . LEU A 1 124 ? -20.309 1.508 37.946 1.00 97.00 124 LEU A CA 1
ATOM 1022 C C . LEU A 1 124 ? -19.909 1.662 39.430 1.00 97.00 124 LEU A C 1
ATOM 1024 O O . LEU A 1 124 ? -18.802 2.129 39.693 1.00 97.00 124 LEU A O 1
ATOM 1028 N N . PRO A 1 125 ? -20.729 1.259 40.414 1.00 97.19 125 PRO A N 1
ATOM 1029 C CA . PRO A 1 125 ? -20.346 1.324 41.829 1.00 97.19 125 PRO A CA 1
ATOM 1030 C C . PRO A 1 125 ? -19.182 0.377 42.163 1.00 97.19 125 PRO A C 1
ATOM 1032 O O . PRO A 1 125 ? -19.105 -0.729 41.623 1.00 97.19 125 PRO A O 1
ATOM 1035 N N . ASP A 1 126 ? -18.269 0.799 43.045 1.00 97.06 126 ASP A N 1
ATOM 1036 C CA . ASP A 1 126 ? -17.151 -0.044 43.519 1.00 97.06 126 ASP A CA 1
ATOM 1037 C C . ASP A 1 126 ? -17.640 -1.228 44.383 1.00 97.06 126 ASP A C 1
ATOM 1039 O O . ASP A 1 126 ? -16.993 -2.274 44.390 1.00 97.06 126 ASP A O 1
ATOM 1043 N N . ASP A 1 127 ? -18.799 -1.093 45.038 1.00 96.88 127 ASP A N 1
ATOM 1044 C CA . ASP A 1 127 ? -19.382 -2.125 45.912 1.00 96.88 127 ASP A CA 1
ATOM 1045 C C . ASP A 1 127 ? -19.928 -3.329 45.131 1.00 96.88 127 ASP A C 1
ATOM 1047 O O . ASP A 1 127 ? -19.968 -4.448 45.636 1.00 96.88 127 ASP A O 1
ATOM 1051 N N . VAL A 1 128 ? -20.331 -3.104 43.876 1.00 96.62 128 VAL A N 1
ATOM 1052 C CA . VAL A 1 128 ? -20.878 -4.146 42.991 1.00 96.62 128 VAL A CA 1
ATOM 1053 C C . VAL A 1 128 ? -19.776 -4.758 42.129 1.00 96.62 128 VAL A C 1
ATOM 1055 O O . VAL A 1 128 ? -19.781 -5.958 41.859 1.00 96.62 128 VAL A O 1
ATOM 1058 N N . ILE A 1 129 ? -18.824 -3.941 41.665 1.00 96.38 129 ILE A N 1
ATOM 1059 C CA . ILE A 1 129 ? -17.770 -4.374 40.746 1.00 96.38 129 ILE A CA 1
ATOM 1060 C C . ILE A 1 129 ? -16.419 -3.884 41.244 1.00 96.38 129 ILE A C 1
ATOM 1062 O O . ILE A 1 129 ? -16.129 -2.687 41.258 1.00 96.38 129 ILE A O 1
ATOM 1066 N N . SER A 1 130 ? -15.538 -4.842 41.539 1.00 97.94 130 SER A N 1
ATOM 1067 C CA . SER A 1 130 ? -14.183 -4.536 41.986 1.00 97.94 130 SER A CA 1
ATOM 1068 C C . SER A 1 130 ? -13.402 -3.699 40.965 1.00 97.94 130 SER A C 1
ATOM 1070 O O . SER A 1 130 ? -13.532 -3.832 39.741 1.00 97.94 130 SER A O 1
ATOM 1072 N N . ARG A 1 131 ? -12.484 -2.871 41.471 1.00 97.25 131 ARG A N 1
ATOM 1073 C CA . ARG A 1 131 ? -11.608 -2.026 40.641 1.00 97.25 131 ARG A CA 1
ATOM 1074 C C . ARG A 1 131 ? -10.791 -2.828 39.624 1.00 97.25 131 ARG A C 1
ATOM 1076 O O . ARG A 1 131 ? -10.545 -2.346 38.517 1.00 97.25 131 ARG A O 1
ATOM 1083 N N . ASN A 1 132 ? -10.391 -4.052 39.971 1.00 97.88 132 ASN A N 1
ATOM 1084 C CA . ASN A 1 132 ? -9.652 -4.940 39.072 1.00 97.88 132 ASN A CA 1
ATOM 1085 C C . ASN A 1 132 ? -10.505 -5.364 37.873 1.00 97.88 132 ASN A C 1
ATOM 1087 O O . ASN A 1 132 ? -10.028 -5.311 36.739 1.00 97.88 132 ASN A O 1
ATOM 1091 N N . VAL A 1 133 ? -11.779 -5.691 38.104 1.00 97.94 133 VAL A N 1
ATOM 1092 C CA . VAL A 1 133 ? -12.723 -6.014 37.028 1.00 97.94 133 VAL A CA 1
ATOM 1093 C C . VAL A 1 133 ? -12.947 -4.795 36.133 1.00 97.94 133 VAL A C 1
ATOM 1095 O O . VAL A 1 133 ? -12.850 -4.919 34.914 1.00 97.94 133 VAL A O 1
ATOM 1098 N N . LYS A 1 134 ? -13.114 -3.589 36.695 1.00 97.75 134 LYS A N 1
ATOM 1099 C CA . LYS A 1 134 ? -13.210 -2.356 35.888 1.00 97.75 134 LYS A CA 1
ATOM 1100 C C . LYS A 1 134 ? -11.981 -2.144 35.001 1.00 97.75 134 LYS A C 1
ATOM 1102 O O . LYS A 1 134 ? -12.124 -1.833 33.820 1.00 97.75 134 LYS A O 1
ATOM 1107 N N . ARG A 1 135 ? -10.763 -2.335 35.527 1.00 97.62 135 ARG A N 1
ATOM 1108 C CA . ARG A 1 135 ? -9.521 -2.247 34.729 1.00 97.62 135 ARG A CA 1
ATOM 1109 C C . ARG A 1 135 ? -9.498 -3.285 33.604 1.00 97.62 135 ARG A C 1
ATOM 1111 O O . ARG A 1 135 ? -9.150 -2.938 32.474 1.00 97.62 135 ARG A O 1
ATOM 1118 N N . ALA A 1 136 ? -9.895 -4.525 33.892 1.00 98.00 136 ALA A N 1
ATOM 1119 C CA . ALA A 1 136 ? -9.986 -5.587 32.894 1.00 98.00 136 ALA A CA 1
ATOM 1120 C C . ALA A 1 136 ? -10.993 -5.240 31.785 1.00 98.00 136 ALA A C 1
ATOM 1122 O O . ALA A 1 136 ? -10.659 -5.367 30.609 1.00 98.00 136 ALA A O 1
ATOM 1123 N N . LEU A 1 137 ? -12.168 -4.705 32.137 1.00 97.75 137 LEU A N 1
ATOM 1124 C CA . LEU A 1 137 ? -13.181 -4.252 31.178 1.00 97.75 137 LEU A CA 1
ATOM 1125 C C . LEU A 1 137 ? -12.669 -3.112 30.289 1.00 97.75 137 LEU A C 1
ATOM 1127 O O . LEU A 1 137 ? -12.818 -3.176 29.068 1.00 97.75 137 LEU A O 1
ATOM 1131 N N . LYS A 1 138 ? -11.991 -2.107 30.860 1.00 97.38 138 LYS A N 1
ATOM 1132 C CA . LYS A 1 138 ? -11.370 -1.022 30.076 1.00 97.38 138 LYS A CA 1
ATOM 1133 C C . LYS A 1 138 ? -10.342 -1.567 29.077 1.00 97.38 138 LYS A C 1
ATOM 1135 O O . LYS A 1 138 ? -10.343 -1.177 27.908 1.00 97.38 138 LYS A O 1
ATOM 1140 N N . LYS A 1 139 ? -9.491 -2.506 29.510 1.00 97.38 139 LYS A N 1
ATOM 1141 C CA . LYS A 1 139 ? -8.501 -3.165 28.641 1.00 97.38 139 LYS A CA 1
ATOM 1142 C C . LYS A 1 139 ? -9.172 -3.997 27.547 1.00 97.38 139 LYS A C 1
ATOM 1144 O O . LYS A 1 139 ? -8.747 -3.930 26.397 1.00 97.38 139 LYS A O 1
ATOM 1149 N N . PHE A 1 140 ? -10.223 -4.742 27.887 1.00 96.94 140 PHE A N 1
ATOM 1150 C CA . PHE A 1 140 ? -11.002 -5.532 26.938 1.00 96.94 140 PHE A CA 1
ATOM 1151 C C . PHE A 1 140 ? -11.637 -4.650 25.856 1.00 96.94 140 PHE A C 1
ATOM 1153 O O . PHE A 1 140 ? -11.460 -4.927 24.672 1.00 96.94 140 PHE A O 1
ATOM 1160 N N . LYS A 1 141 ? -12.282 -3.539 26.238 1.00 95.69 141 LYS A N 1
ATOM 1161 C CA . LYS A 1 141 ? -12.853 -2.567 25.291 1.00 95.69 141 LYS A CA 1
ATOM 1162 C C . LYS A 1 141 ? -11.795 -1.965 24.366 1.00 95.69 141 LYS A C 1
ATOM 1164 O O . LYS A 1 141 ? -11.989 -1.938 23.152 1.00 95.69 141 LYS A O 1
ATOM 1169 N N . SER A 1 142 ? -10.650 -1.554 24.916 1.00 94.00 142 SER A N 1
ATOM 1170 C CA . SER A 1 142 ? -9.516 -1.071 24.116 1.00 94.00 142 SER A CA 1
ATOM 1171 C C . SER A 1 142 ? -9.040 -2.130 23.109 1.00 94.00 142 SER A C 1
ATOM 1173 O O . SER A 1 142 ? -8.923 -1.847 21.917 1.00 94.00 142 SER A O 1
ATOM 1175 N N . ASN A 1 143 ? -8.871 -3.382 23.552 1.00 96.31 143 ASN A N 1
ATOM 1176 C CA . ASN A 1 143 ? -8.456 -4.488 22.688 1.00 96.31 143 ASN A CA 1
ATOM 1177 C C . ASN A 1 143 ? -9.471 -4.780 21.571 1.00 96.31 143 ASN A C 1
ATOM 1179 O O . ASN A 1 143 ? -9.078 -4.943 20.416 1.00 96.31 143 ASN A O 1
ATOM 1183 N N . MET A 1 144 ? -10.765 -4.805 21.898 1.00 94.88 144 MET A N 1
ATOM 1184 C CA . MET A 1 144 ? -11.842 -5.022 20.929 1.00 94.88 144 MET A CA 1
ATOM 1185 C C . MET A 1 144 ? -11.852 -3.956 19.835 1.00 94.88 144 MET A C 1
ATOM 1187 O O . MET A 1 144 ? -11.989 -4.291 18.659 1.00 94.88 144 MET A O 1
ATOM 1191 N N . ARG A 1 145 ? -11.627 -2.688 20.194 1.00 93.81 145 ARG A N 1
ATOM 1192 C CA . ARG A 1 145 ? -11.497 -1.602 19.216 1.00 93.81 145 ARG A CA 1
ATOM 1193 C C . ARG A 1 145 ? -10.295 -1.809 18.300 1.00 93.81 145 ARG A C 1
ATOM 1195 O O . ARG A 1 145 ? -10.446 -1.741 17.084 1.00 93.81 145 ARG A O 1
ATOM 1202 N N . THR A 1 146 ? -9.117 -2.105 18.853 1.00 93.50 146 THR A N 1
ATOM 1203 C CA . THR A 1 146 ? -7.918 -2.382 18.042 1.00 93.50 146 THR A CA 1
ATOM 1204 C C . THR A 1 146 ? -8.148 -3.542 17.071 1.00 93.50 146 THR A C 1
ATOM 1206 O O . THR A 1 146 ? -7.732 -3.465 15.912 1.00 93.50 146 THR A O 1
ATOM 1209 N N . ARG A 1 147 ? -8.834 -4.606 17.513 1.00 96.00 147 ARG A N 1
ATOM 1210 C CA . ARG A 1 147 ? -9.202 -5.740 16.654 1.00 96.00 147 ARG A CA 1
ATOM 1211 C C . ARG A 1 147 ? -10.158 -5.331 15.538 1.00 96.00 147 ARG A C 1
ATOM 1213 O O . ARG A 1 147 ? -9.898 -5.698 14.399 1.00 96.00 147 ARG A O 1
ATOM 1220 N N . ARG A 1 148 ? -11.204 -4.552 15.839 1.00 94.75 148 ARG A N 1
ATOM 1221 C CA . ARG A 1 148 ? -12.158 -4.050 14.832 1.00 94.75 148 ARG A CA 1
ATOM 1222 C C . ARG A 1 148 ? -11.438 -3.254 13.740 1.00 94.75 148 ARG A C 1
ATOM 1224 O O . ARG A 1 148 ? -11.491 -3.648 12.584 1.00 94.75 148 ARG A O 1
ATOM 1231 N N . VAL A 1 149 ? -10.627 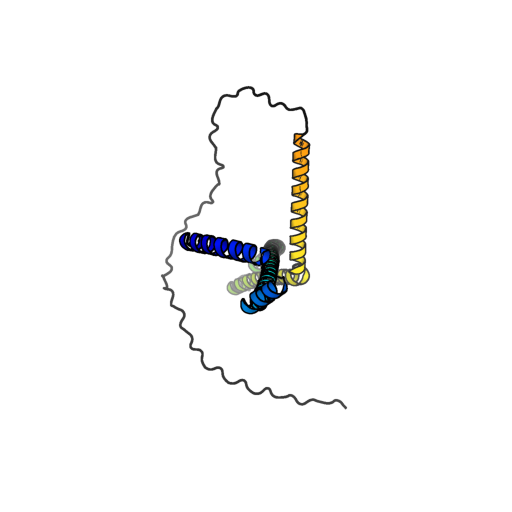-2.263 14.124 1.00 94.81 149 VAL A N 1
ATOM 1232 C CA . VAL A 1 149 ? -9.827 -1.469 13.170 1.00 94.81 149 VAL A CA 1
ATOM 1233 C C . VAL A 1 149 ? -8.894 -2.358 12.338 1.00 94.81 149 VAL A C 1
ATOM 1235 O O . VAL A 1 149 ? -8.723 -2.148 11.140 1.00 94.81 149 VAL A O 1
ATOM 1238 N N . SER A 1 150 ? -8.293 -3.380 12.953 1.00 95.56 150 SER A N 1
ATOM 1239 C CA . SER A 1 150 ? -7.408 -4.312 12.240 1.00 95.56 150 SER A CA 1
ATOM 1240 C C . SER A 1 150 ? -8.152 -5.162 11.206 1.00 95.56 150 SER A C 1
ATOM 1242 O O . SER A 1 150 ? -7.613 -5.398 10.126 1.00 95.56 150 SER A O 1
ATOM 1244 N N . LEU A 1 151 ? -9.375 -5.599 11.517 1.00 96.12 151 LEU A N 1
ATOM 1245 C CA . LEU A 1 151 ? -10.237 -6.324 10.582 1.00 96.12 151 LEU A CA 1
ATOM 1246 C C . LEU A 1 151 ? -10.683 -5.435 9.420 1.00 96.12 151 LEU A C 1
ATOM 1248 O O . LEU A 1 151 ? -10.620 -5.873 8.275 1.00 96.12 151 LEU A O 1
ATOM 1252 N N . ASP A 1 152 ? -11.044 -4.180 9.681 1.00 95.44 152 ASP A N 1
ATOM 1253 C CA . ASP A 1 152 ? -11.446 -3.247 8.624 1.00 95.44 152 ASP A CA 1
ATOM 1254 C C . ASP A 1 152 ? -10.284 -2.941 7.672 1.00 95.44 152 ASP A C 1
ATOM 1256 O O . ASP A 1 152 ? -10.445 -2.983 6.451 1.00 95.44 152 ASP A O 1
ATOM 1260 N N . ILE A 1 153 ? -9.077 -2.735 8.213 1.00 95.12 153 ILE A N 1
ATOM 1261 C CA . ILE A 1 153 ? -7.853 -2.605 7.408 1.00 95.12 153 ILE A CA 1
ATOM 1262 C C . ILE A 1 153 ? -7.611 -3.872 6.578 1.00 95.12 153 ILE A C 1
ATOM 1264 O O . ILE A 1 153 ? -7.249 -3.774 5.406 1.00 95.12 153 ILE A O 1
ATOM 1268 N N . ALA A 1 154 ? -7.785 -5.062 7.159 1.00 95.12 154 ALA A N 1
ATOM 1269 C CA . ALA A 1 154 ? -7.604 -6.318 6.435 1.00 95.12 154 ALA A CA 1
ATOM 1270 C C . ALA A 1 154 ? -8.619 -6.460 5.288 1.00 95.12 154 ALA A C 1
ATOM 1272 O O . ALA A 1 154 ? -8.228 -6.794 4.169 1.00 95.12 154 ALA A O 1
ATOM 1273 N N . ASN A 1 155 ? -9.885 -6.115 5.529 1.00 96.25 155 ASN A N 1
ATOM 1274 C CA . ASN A 1 155 ? -10.935 -6.106 4.512 1.00 96.25 155 ASN A CA 1
ATOM 1275 C C . ASN A 1 155 ? -10.600 -5.140 3.365 1.00 96.25 155 ASN A C 1
ATOM 1277 O O . ASN A 1 155 ? -10.695 -5.517 2.196 1.00 96.25 155 ASN A O 1
ATOM 1281 N N . LYS A 1 156 ? -10.131 -3.923 3.674 1.00 95.56 156 LYS A N 1
ATOM 1282 C CA . LYS A 1 156 ? -9.672 -2.958 2.661 1.00 95.56 156 LYS A CA 1
ATOM 1283 C C . LYS A 1 156 ? -8.474 -3.477 1.864 1.00 95.56 156 LYS A C 1
ATOM 1285 O O . LYS A 1 156 ? -8.462 -3.363 0.640 1.00 95.56 156 LYS A O 1
ATOM 1290 N N . LYS A 1 157 ? -7.499 -4.110 2.525 1.00 93.31 157 LYS A N 1
ATOM 1291 C CA . LYS A 1 157 ? -6.327 -4.712 1.865 1.00 93.31 157 LYS A CA 1
ATOM 1292 C C . LYS A 1 157 ? -6.692 -5.817 0.878 1.00 93.31 157 LYS A C 1
ATOM 1294 O O . LYS A 1 157 ? -6.069 -5.901 -0.175 1.00 93.31 157 LYS A O 1
ATOM 1299 N N . ILE A 1 158 ? -7.674 -6.649 1.217 1.00 92.75 158 ILE A N 1
ATOM 1300 C CA . ILE A 1 158 ? -8.112 -7.762 0.368 1.00 92.75 158 ILE A CA 1
ATOM 1301 C C . ILE A 1 158 ? -8.917 -7.252 -0.834 1.00 92.75 158 ILE A C 1
ATOM 1303 O O . ILE A 1 158 ? -8.678 -7.699 -1.953 1.00 92.75 158 ILE A O 1
ATOM 1307 N N . ASN A 1 159 ? -9.838 -6.309 -0.618 1.00 93.56 159 ASN A N 1
ATOM 1308 C CA . ASN A 1 159 ? -10.818 -5.922 -1.637 1.00 93.56 159 ASN A CA 1
ATOM 1309 C C . ASN A 1 159 ? -10.378 -4.734 -2.510 1.00 93.56 159 ASN A C 1
ATOM 1311 O O . ASN A 1 159 ? -10.609 -4.734 -3.718 1.00 93.56 159 ASN A O 1
ATOM 1315 N N . GLU A 1 160 ? -9.771 -3.708 -1.908 1.00 93.06 160 GLU A N 1
ATOM 1316 C CA . GLU A 1 160 ? -9.577 -2.394 -2.543 1.00 93.06 160 GLU A CA 1
ATOM 1317 C C . GLU A 1 160 ? -8.107 -2.017 -2.745 1.00 93.06 160 GLU A C 1
ATOM 1319 O O . GLU A 1 160 ? -7.776 -1.288 -3.678 1.00 93.06 160 GLU A O 1
ATOM 1324 N N . TRP A 1 161 ? -7.210 -2.474 -1.869 1.00 95.06 161 TRP A N 1
ATOM 1325 C CA . TRP A 1 161 ? -5.785 -2.125 -1.927 1.00 95.06 161 TRP A CA 1
ATOM 1326 C C . TRP A 1 161 ? -4.929 -3.291 -2.407 1.00 95.06 161 TRP A C 1
ATOM 1328 O O . TRP A 1 161 ? -3.842 -3.553 -1.883 1.00 95.06 161 TRP A O 1
ATOM 1338 N N . SER A 1 162 ? -5.416 -3.996 -3.427 1.00 93.56 162 SER A N 1
ATOM 1339 C CA . SER A 1 162 ? -4.627 -5.037 -4.071 1.00 93.56 162 SER A CA 1
ATOM 1340 C C . SER A 1 162 ? -3.413 -4.425 -4.783 1.00 93.56 162 SER A C 1
ATOM 1342 O O . SER A 1 162 ? -3.479 -3.338 -5.367 1.00 93.56 162 SER A O 1
ATOM 1344 N N . LEU A 1 163 ? -2.280 -5.133 -4.767 1.00 91.81 163 LEU A N 1
ATOM 1345 C CA . LEU A 1 163 ? -1.045 -4.652 -5.394 1.00 91.81 163 LEU A CA 1
ATOM 1346 C C . LEU A 1 163 ? -1.225 -4.282 -6.886 1.00 91.81 163 LEU A C 1
ATOM 1348 O O . LEU A 1 163 ? -0.721 -3.232 -7.286 1.00 91.81 163 LEU A O 1
ATOM 1352 N N . PRO A 1 164 ? -1.967 -5.048 -7.716 1.00 93.06 164 PRO A N 1
ATOM 1353 C CA . PRO A 1 164 ? -2.217 -4.665 -9.107 1.00 93.06 164 PRO A CA 1
ATOM 1354 C C . PRO A 1 164 ? -2.979 -3.340 -9.256 1.00 93.06 164 PRO A C 1
ATOM 1356 O O . PRO A 1 164 ? -2.634 -2.533 -10.123 1.00 93.06 164 PRO A O 1
ATOM 1359 N N . GLN A 1 165 ? -3.982 -3.086 -8.406 1.00 94.44 165 GLN A N 1
ATOM 1360 C CA . GLN A 1 165 ? -4.730 -1.823 -8.408 1.00 94.44 165 GLN A CA 1
ATOM 1361 C C . GLN A 1 165 ? -3.834 -0.652 -7.996 1.00 94.44 165 GLN A C 1
ATOM 1363 O O . GLN A 1 165 ? -3.823 0.376 -8.670 1.00 94.44 165 GLN A O 1
ATOM 1368 N N . LEU A 1 166 ? -3.014 -0.830 -6.958 1.00 94.81 166 LEU A N 1
ATOM 1369 C CA . LEU A 1 166 ? -2.084 0.203 -6.499 1.00 94.81 166 LEU A CA 1
ATOM 1370 C C . LEU A 1 166 ? -1.005 0.520 -7.540 1.00 94.81 166 LEU A C 1
ATOM 1372 O O . LEU A 1 166 ? -0.695 1.686 -7.761 1.00 94.81 166 LEU A O 1
ATOM 1376 N N . ILE A 1 167 ? -0.469 -0.483 -8.243 1.00 94.81 167 ILE A N 1
ATOM 1377 C CA . ILE A 1 167 ? 0.469 -0.252 -9.355 1.00 94.81 167 ILE A CA 1
ATOM 1378 C C . ILE A 1 167 ? -0.204 0.568 -10.465 1.00 94.81 167 ILE A C 1
ATOM 1380 O O . ILE A 1 167 ? 0.426 1.460 -11.040 1.00 94.81 167 ILE A O 1
ATOM 1384 N N . LYS A 1 168 ? -1.474 0.284 -10.785 1.00 95.88 168 LYS A N 1
ATOM 1385 C CA . LYS A 1 168 ? -2.239 1.063 -11.770 1.00 95.88 168 LYS A CA 1
ATOM 1386 C C . LYS A 1 168 ? -2.397 2.517 -11.316 1.00 95.88 168 LYS A C 1
ATOM 1388 O O . LYS A 1 168 ? -2.120 3.423 -12.097 1.00 95.88 168 LYS A O 1
ATOM 1393 N N . GLU A 1 169 ? -2.748 2.735 -10.054 1.00 95.31 169 GLU A N 1
ATOM 1394 C CA . GLU A 1 169 ? -2.892 4.065 -9.457 1.00 95.31 169 GLU A CA 1
ATOM 1395 C C . GLU A 1 169 ? -1.572 4.852 -9.458 1.00 95.31 169 GLU A C 1
ATOM 1397 O O . GLU A 1 169 ? -1.548 6.012 -9.867 1.00 95.31 169 GLU A O 1
ATOM 1402 N N . VAL A 1 170 ? -0.449 4.216 -9.106 1.00 95.81 170 VAL A N 1
ATOM 1403 C CA . VAL A 1 170 ? 0.892 4.825 -9.186 1.00 95.81 170 VAL A CA 1
ATOM 1404 C C . VAL A 1 170 ? 1.218 5.239 -10.622 1.00 95.81 170 VAL A C 1
ATOM 1406 O O . VAL A 1 170 ? 1.671 6.361 -10.857 1.00 95.81 170 VAL A O 1
ATOM 1409 N N . LYS A 1 171 ? 0.960 4.370 -11.609 1.00 93.81 171 LYS A N 1
ATOM 1410 C CA . LYS A 1 171 ? 1.181 4.691 -13.029 1.00 93.81 171 LYS A CA 1
ATOM 1411 C C . LYS A 1 171 ? 0.324 5.870 -13.486 1.00 93.81 171 LYS A C 1
ATOM 1413 O O . LYS A 1 171 ? 0.828 6.757 -14.177 1.00 93.81 171 LYS A O 1
ATOM 1418 N N . GLU A 1 172 ? -0.950 5.897 -13.104 1.00 95.25 172 GLU A N 1
ATOM 1419 C CA . GLU A 1 172 ? -1.852 7.006 -13.413 1.00 95.25 172 GLU A CA 1
ATOM 1420 C C . GLU A 1 172 ? -1.406 8.307 -12.744 1.00 95.25 172 GLU A C 1
ATOM 1422 O O . GLU A 1 172 ? -1.370 9.343 -13.406 1.00 95.25 172 GLU A O 1
ATOM 1427 N N . SER A 1 173 ? -0.997 8.256 -11.476 1.00 92.50 173 SER A N 1
ATOM 1428 C CA . SER A 1 173 ? -0.474 9.407 -10.738 1.00 92.50 173 SER A CA 1
ATOM 1429 C C . SER A 1 173 ? 0.787 9.972 -11.398 1.00 92.50 173 SER A C 1
ATOM 1431 O O . SER A 1 173 ? 0.839 11.161 -11.714 1.00 92.50 173 SER A O 1
ATOM 1433 N N . ARG A 1 174 ? 1.756 9.113 -11.754 1.00 93.06 174 ARG A N 1
ATOM 1434 C CA . ARG A 1 174 ? 2.958 9.511 -12.513 1.00 93.06 174 ARG A CA 1
ATOM 1435 C C . ARG A 1 174 ? 2.591 10.140 -13.866 1.00 93.06 174 ARG A C 1
ATOM 1437 O O . ARG A 1 174 ? 3.188 11.143 -14.257 1.00 93.06 174 ARG A O 1
ATOM 1444 N N . LYS A 1 175 ? 1.598 9.595 -14.582 1.00 93.00 175 LYS A N 1
ATOM 1445 C CA . LYS A 1 175 ? 1.109 10.159 -15.856 1.00 93.00 175 LYS A CA 1
ATOM 1446 C C . LYS A 1 175 ? 0.488 11.546 -15.658 1.00 93.00 175 LYS A C 1
ATOM 1448 O O . LYS A 1 175 ? 0.802 12.459 -16.420 1.00 93.00 175 LYS A O 1
ATOM 1453 N N . ARG A 1 176 ? -0.354 11.718 -14.634 1.00 92.50 176 ARG A N 1
ATOM 1454 C CA . ARG A 1 176 ? -0.976 13.009 -14.292 1.00 92.50 176 ARG A CA 1
ATOM 1455 C C . ARG A 1 176 ? 0.077 14.043 -13.896 1.00 92.50 176 ARG A C 1
ATOM 1457 O O . ARG A 1 176 ? 0.050 15.142 -14.433 1.00 92.50 176 ARG A O 1
ATOM 1464 N N . ALA A 1 177 ? 1.047 13.675 -13.060 1.00 91.56 177 ALA A N 1
ATOM 1465 C CA . ALA A 1 177 ? 2.141 14.558 -12.656 1.00 91.56 177 ALA A CA 1
ATOM 1466 C C . ALA A 1 177 ? 2.955 15.063 -13.860 1.00 91.56 177 ALA A C 1
ATOM 1468 O O . ALA A 1 177 ? 3.215 16.259 -13.971 1.00 91.56 177 ALA A O 1
ATOM 1469 N N . ARG A 1 178 ? 3.283 14.180 -14.816 1.00 91.00 178 ARG A N 1
ATOM 1470 C CA . ARG A 1 178 ? 3.952 14.575 -16.070 1.00 91.00 178 ARG A CA 1
ATOM 1471 C C . ARG A 1 178 ? 3.089 15.506 -16.920 1.00 91.00 178 ARG A C 1
ATOM 1473 O O . ARG A 1 178 ? 3.604 16.481 -17.458 1.00 91.00 178 ARG A O 1
ATOM 1480 N N . SER A 1 179 ? 1.788 15.229 -17.020 1.00 92.06 179 SER A N 1
ATOM 1481 C CA . SER A 1 179 ? 0.845 16.091 -17.742 1.00 92.06 179 SER A CA 1
ATOM 1482 C C . SER A 1 179 ? 0.803 17.492 -17.136 1.00 92.06 179 SER A C 1
ATOM 1484 O O . SER A 1 179 ? 0.943 18.472 -17.863 1.00 92.06 179 SER A O 1
ATOM 1486 N N . ILE A 1 180 ? 0.683 17.593 -15.810 1.00 91.06 180 ILE A N 1
ATOM 1487 C CA . ILE A 1 180 ? 0.673 18.873 -15.095 1.00 91.06 180 ILE A CA 1
ATOM 1488 C C . ILE A 1 180 ? 1.994 19.610 -15.322 1.00 91.06 180 ILE A C 1
ATOM 1490 O O . ILE A 1 180 ? 1.969 20.755 -15.758 1.00 91.06 180 ILE A O 1
ATOM 1494 N N . ALA A 1 181 ? 3.138 18.943 -15.144 1.00 89.69 181 ALA A N 1
ATOM 1495 C CA . ALA A 1 181 ? 4.446 19.563 -15.357 1.00 89.69 181 ALA A CA 1
ATOM 1496 C C . ALA A 1 181 ? 4.610 20.101 -16.791 1.00 89.69 181 ALA A C 1
ATOM 1498 O O . ALA A 1 181 ? 5.113 21.206 -16.986 1.00 89.69 181 ALA A O 1
ATOM 1499 N N . SER A 1 182 ? 4.129 19.358 -17.796 1.00 88.88 182 SER A N 1
ATOM 1500 C CA . SER A 1 182 ? 4.161 19.803 -19.195 1.00 88.88 182 SER A CA 1
ATOM 1501 C C . SER A 1 182 ? 3.259 21.014 -19.459 1.00 88.88 182 SER A C 1
ATOM 1503 O O . SER A 1 182 ? 3.644 21.916 -20.204 1.00 88.88 182 SER A O 1
ATOM 1505 N N . MET A 1 183 ? 2.088 21.079 -18.817 1.00 86.38 183 MET A N 1
ATOM 1506 C CA . MET A 1 183 ? 1.192 22.231 -18.913 1.00 86.38 183 MET A CA 1
ATOM 1507 C C . MET A 1 183 ? 1.793 23.463 -18.238 1.00 86.38 183 MET A C 1
ATOM 1509 O O . MET A 1 183 ? 1.775 24.538 -18.834 1.00 86.38 183 MET A O 1
ATOM 1513 N N . THR A 1 184 ? 2.373 23.307 -17.047 1.00 88.00 184 THR A N 1
ATOM 1514 C CA . THR A 1 184 ? 3.050 24.392 -16.327 1.00 88.00 184 THR A CA 1
ATOM 1515 C C . THR A 1 184 ? 4.224 24.944 -17.132 1.00 88.00 184 THR A C 1
ATOM 1517 O O . THR A 1 184 ? 4.343 26.158 -17.279 1.00 88.00 184 THR A O 1
ATOM 1520 N N . LEU A 1 185 ? 5.051 24.076 -17.728 1.00 86.44 185 LEU A N 1
ATOM 1521 C CA . LEU A 1 185 ? 6.155 24.506 -18.590 1.00 86.44 185 LEU A CA 1
ATOM 1522 C C . LEU A 1 185 ? 5.643 25.307 -19.796 1.00 86.44 185 LEU A C 1
ATOM 1524 O O . LEU A 1 185 ? 6.177 26.368 -20.110 1.00 86.44 185 LEU A O 1
ATOM 1528 N N . ARG A 1 186 ? 4.566 24.841 -20.441 1.00 80.88 186 ARG A N 1
ATOM 1529 C CA . ARG A 1 186 ? 3.952 25.549 -21.570 1.00 80.88 186 ARG A CA 1
ATOM 1530 C C . ARG A 1 186 ? 3.390 26.914 -21.159 1.00 80.88 186 ARG A C 1
ATOM 1532 O O . ARG A 1 186 ? 3.576 27.877 -21.893 1.00 80.88 186 ARG A O 1
ATOM 1539 N N . GLN A 1 187 ? 2.739 27.014 -20.000 1.00 81.94 187 GLN A N 1
ATOM 1540 C CA . GLN A 1 187 ? 2.234 28.289 -19.476 1.00 81.94 187 GLN A CA 1
ATOM 1541 C C . GLN A 1 187 ? 3.370 29.266 -19.145 1.00 81.94 187 GLN A C 1
ATOM 1543 O O . GLN A 1 187 ? 3.252 30.450 -19.459 1.00 81.94 187 GLN A O 1
ATOM 1548 N N . SER A 1 188 ? 4.485 28.776 -18.592 1.00 79.56 188 SER A N 1
ATOM 1549 C CA . SER A 1 188 ? 5.678 29.590 -18.321 1.00 79.56 188 SER A CA 1
ATOM 1550 C C . SER A 1 188 ? 6.247 30.186 -19.611 1.00 79.56 188 SER A C 1
ATOM 1552 O O . SER A 1 188 ? 6.449 31.393 -19.695 1.00 79.56 188 SER A O 1
ATOM 1554 N N . LEU A 1 189 ? 6.409 29.363 -20.652 1.00 77.62 189 LEU A N 1
ATOM 1555 C CA . LEU A 1 189 ? 6.937 29.803 -21.949 1.00 77.62 189 LEU A CA 1
ATOM 1556 C C . LEU A 1 189 ? 6.003 30.792 -22.673 1.00 77.62 189 LEU A C 1
ATOM 1558 O O . LEU A 1 189 ? 6.471 31.696 -23.363 1.00 77.62 189 LEU A O 1
ATOM 1562 N N . MET A 1 190 ? 4.683 30.656 -22.505 1.00 76.56 190 MET A N 1
ATOM 1563 C CA . MET A 1 190 ? 3.707 31.605 -23.063 1.00 76.56 190 MET A CA 1
ATOM 1564 C C . MET A 1 190 ? 3.603 32.912 -22.262 1.00 76.56 190 MET A C 1
ATOM 1566 O O . MET A 1 190 ? 3.203 33.933 -22.812 1.00 76.56 190 MET A O 1
ATOM 1570 N N . SER A 1 191 ? 3.981 32.906 -20.982 1.00 68.81 191 SER A N 1
ATOM 1571 C CA . SER A 1 191 ? 3.997 34.114 -20.144 1.00 68.81 191 SER A CA 1
ATOM 1572 C C . SER A 1 191 ? 5.237 34.982 -20.396 1.00 68.81 191 SER A C 1
ATOM 1574 O O . SER A 1 191 ? 5.173 36.200 -20.245 1.00 68.81 191 SER A O 1
ATOM 1576 N N . GLU A 1 192 ? 6.343 34.387 -20.855 1.00 60.22 192 GLU A N 1
ATOM 1577 C CA . GLU A 1 192 ? 7.567 35.109 -21.245 1.00 60.22 192 GLU A CA 1
ATOM 1578 C C . GLU A 1 192 ? 7.473 35.798 -22.620 1.00 60.22 192 GLU A C 1
ATOM 1580 O O . GLU A 1 192 ? 8.318 36.623 -22.957 1.00 60.22 192 GLU A O 1
ATOM 1585 N N . SER A 1 193 ? 6.431 35.516 -23.410 1.00 55.69 193 SER A N 1
ATOM 1586 C CA . SER A 1 193 ? 6.227 36.109 -24.741 1.00 55.69 193 SER A CA 1
ATOM 1587 C C . SER A 1 193 ? 5.391 37.397 -24.735 1.00 55.69 193 SER A C 1
ATOM 1589 O O . SER A 1 193 ? 5.011 37.866 -25.804 1.00 55.69 193 SER A O 1
ATOM 1591 N N . SER A 1 194 ? 5.125 38.004 -23.569 1.00 46.66 194 SER A N 1
ATOM 1592 C CA . SER A 1 194 ? 4.515 39.339 -23.491 1.00 46.66 194 SER A CA 1
ATOM 1593 C C . SER A 1 194 ? 5.563 40.427 -23.792 1.00 46.66 194 SER A C 1
ATOM 1595 O O . SER A 1 194 ? 6.440 40.689 -22.960 1.00 46.66 194 SER A O 1
ATOM 1597 N N . PRO A 1 195 ? 5.514 41.088 -24.965 1.00 53.53 195 PRO A N 1
ATOM 1598 C CA . PRO A 1 195 ? 6.494 42.086 -25.360 1.00 53.53 195 PRO A CA 1
ATOM 1599 C C . PRO A 1 195 ? 6.083 43.427 -24.744 1.00 53.53 195 PRO A C 1
ATOM 1601 O O . PRO A 1 195 ? 5.441 44.253 -25.386 1.00 53.53 195 PRO A O 1
ATOM 1604 N N . GLY A 1 196 ? 6.387 43.633 -23.463 1.00 53.84 196 GLY A N 1
ATOM 1605 C CA . GLY A 1 196 ? 5.960 44.865 -22.791 1.00 53.84 196 GLY A CA 1
ATOM 1606 C C . GLY A 1 196 ? 6.620 45.210 -21.464 1.00 53.84 196 GLY A C 1
ATOM 1607 O O . GLY A 1 196 ? 6.392 46.307 -20.961 1.00 53.84 196 GLY A O 1
ATOM 1608 N N . HIS A 1 197 ? 7.460 44.347 -20.889 1.00 50.09 197 HIS A N 1
ATOM 1609 C CA . HIS A 1 197 ? 8.153 44.676 -19.645 1.00 50.09 197 HIS A CA 1
ATOM 1610 C C . HIS A 1 197 ? 9.665 44.687 -19.854 1.00 50.09 197 HIS A C 1
ATOM 1612 O O . HIS A 1 197 ? 10.361 43.703 -19.635 1.00 50.09 197 HIS A O 1
ATOM 1618 N N . ARG A 1 198 ? 10.177 45.840 -20.298 1.00 47.53 198 ARG A N 1
ATOM 1619 C CA . ARG A 1 198 ? 11.569 46.226 -20.049 1.00 47.53 198 ARG A CA 1
ATOM 1620 C C . ARG A 1 198 ? 11.696 46.451 -18.536 1.00 47.53 198 ARG A C 1
ATOM 1622 O O . ARG A 1 198 ? 11.117 47.427 -18.056 1.00 47.53 198 ARG A O 1
ATOM 1629 N N . PRO A 1 199 ? 12.448 45.642 -17.770 1.00 51.97 199 PRO A N 1
ATOM 1630 C CA . PRO A 1 199 ? 12.914 46.108 -16.480 1.00 51.97 199 PRO A CA 1
ATOM 1631 C C . PRO A 1 199 ? 13.903 47.239 -16.764 1.00 51.97 199 PRO A C 1
ATOM 1633 O O . PRO A 1 199 ? 15.002 47.024 -17.275 1.00 51.97 199 PRO A O 1
ATOM 1636 N N . THR A 1 200 ? 13.482 48.473 -16.506 1.00 51.56 200 THR A N 1
ATOM 1637 C CA . THR A 1 200 ? 14.377 49.625 -16.486 1.00 51.56 200 THR A CA 1
ATOM 1638 C C . THR A 1 200 ? 15.492 49.318 -15.493 1.00 51.56 200 THR A C 1
ATOM 1640 O O . THR A 1 200 ? 15.258 49.231 -14.288 1.00 51.56 200 THR A O 1
ATOM 1643 N N . ILE A 1 201 ? 16.707 49.142 -16.012 1.00 54.34 201 ILE A N 1
ATOM 1644 C CA . ILE A 1 201 ? 17.953 49.074 -15.249 1.00 54.34 201 ILE A CA 1
ATOM 1645 C C . ILE A 1 201 ? 18.201 50.485 -14.698 1.00 54.34 201 ILE A C 1
ATOM 1647 O O . ILE A 1 201 ? 18.997 51.258 -15.220 1.00 54.34 201 ILE A O 1
ATOM 1651 N N . ALA A 1 202 ? 17.440 50.866 -13.676 1.00 48.31 202 ALA A N 1
ATOM 1652 C CA . ALA A 1 202 ? 17.739 52.011 -12.839 1.00 48.31 202 ALA A CA 1
ATOM 1653 C C . ALA A 1 202 ? 18.511 51.474 -11.637 1.00 48.31 202 ALA A C 1
ATOM 1655 O O . ALA A 1 202 ? 17.973 50.726 -10.817 1.00 48.31 202 ALA A O 1
ATOM 1656 N N . GLY A 1 203 ? 19.799 51.814 -11.590 1.00 53.97 203 GLY A N 1
ATOM 1657 C CA . GLY A 1 203 ? 20.731 51.378 -10.564 1.00 53.97 203 GLY A CA 1
ATOM 1658 C C . GLY A 1 203 ? 20.147 51.507 -9.160 1.00 53.97 203 GLY A C 1
ATOM 1659 O O . GLY A 1 203 ? 19.812 52.598 -8.699 1.00 53.97 203 GLY A O 1
ATOM 1660 N N . ARG A 1 204 ? 20.068 50.378 -8.457 1.00 46.19 204 ARG A N 1
ATOM 1661 C CA . ARG A 1 204 ? 19.889 50.353 -7.011 1.00 46.19 204 ARG A CA 1
ATOM 1662 C C . ARG A 1 204 ? 21.148 49.790 -6.377 1.00 46.19 204 ARG A C 1
ATOM 1664 O O . ARG A 1 204 ? 21.478 48.617 -6.506 1.00 46.19 204 ARG A O 1
ATOM 1671 N N . LYS A 1 205 ? 21.844 50.725 -5.734 1.00 53.97 205 LYS A N 1
ATOM 1672 C CA . LYS A 1 205 ? 22.850 50.569 -4.688 1.00 53.97 205 LYS A CA 1
ATOM 1673 C C . LYS A 1 205 ? 22.654 49.268 -3.906 1.00 53.97 205 LYS A C 1
ATOM 1675 O O . LYS A 1 205 ? 21.577 49.015 -3.372 1.00 53.97 205 LYS A O 1
ATOM 1680 N N . ALA A 1 206 ? 23.732 48.499 -3.812 1.00 53.75 206 ALA A N 1
ATOM 1681 C CA . ALA A 1 206 ? 23.850 47.357 -2.929 1.00 53.75 206 ALA A CA 1
ATOM 1682 C C . ALA A 1 206 ? 23.604 47.784 -1.475 1.00 53.75 206 ALA A C 1
ATOM 1684 O O . ALA A 1 206 ? 24.429 48.460 -0.863 1.00 53.75 206 ALA A O 1
ATOM 1685 N N . THR A 1 207 ? 22.478 47.361 -0.913 1.00 58.78 207 THR A N 1
ATOM 1686 C CA . THR A 1 207 ? 22.325 47.205 0.531 1.00 58.78 207 THR A CA 1
ATOM 1687 C C . THR A 1 207 ? 21.952 45.758 0.782 1.00 58.78 207 THR A C 1
ATOM 1689 O O . THR A 1 207 ? 20.881 45.301 0.396 1.00 58.78 207 THR A O 1
ATOM 1692 N N . ASN A 1 208 ? 22.905 45.061 1.380 1.00 53.56 208 ASN A N 1
ATOM 1693 C CA . ASN A 1 208 ? 22.887 43.674 1.805 1.00 53.56 208 ASN A CA 1
ATOM 1694 C C . ASN A 1 208 ? 21.702 43.424 2.767 1.00 53.56 208 ASN A C 1
ATOM 1696 O O . ASN A 1 208 ? 21.750 43.919 3.897 1.00 53.56 208 ASN A O 1
ATOM 1700 N N . PRO A 1 209 ? 20.642 42.683 2.391 1.00 52.16 209 PRO A N 1
ATOM 1701 C CA . PRO A 1 209 ? 19.687 42.185 3.361 1.00 52.16 209 PRO A CA 1
ATOM 1702 C C . PRO A 1 209 ? 20.252 40.898 3.962 1.00 52.16 209 PRO A C 1
ATOM 1704 O O . PRO A 1 209 ? 20.323 39.847 3.329 1.00 52.16 209 PRO A O 1
ATOM 1707 N N . LYS A 1 210 ? 20.680 41.027 5.215 1.00 60.44 210 LYS A N 1
ATOM 1708 C CA . LYS A 1 210 ? 20.958 39.946 6.159 1.00 60.44 210 LYS A CA 1
ATOM 1709 C C . LYS A 1 210 ? 19.858 38.869 6.063 1.00 60.44 210 LYS A C 1
ATOM 1711 O O . LYS A 1 210 ? 18.686 39.224 6.193 1.00 60.44 210 LYS A O 1
ATOM 1716 N N . PRO A 1 211 ? 20.185 37.582 5.854 1.00 53.16 211 PRO A N 1
ATOM 1717 C CA . PRO A 1 211 ? 19.181 36.529 5.871 1.00 53.16 211 PRO A CA 1
ATOM 1718 C C . PRO A 1 211 ? 18.692 36.331 7.309 1.00 53.16 211 PRO A C 1
ATOM 1720 O O . PRO A 1 211 ? 19.381 35.756 8.151 1.00 53.16 211 PRO A O 1
ATOM 1723 N N . SER A 1 212 ? 17.499 36.844 7.596 1.00 53.66 212 SER A N 1
ATOM 1724 C CA . SER A 1 212 ? 16.714 36.442 8.758 1.00 53.66 212 SER A CA 1
ATOM 1725 C C . SER A 1 212 ? 16.276 34.996 8.544 1.00 53.66 212 SER A C 1
ATOM 1727 O O . SER A 1 212 ? 15.435 34.708 7.694 1.00 53.66 212 SER A O 1
ATOM 1729 N N . ALA A 1 213 ? 16.901 34.086 9.284 1.00 55.97 213 ALA A N 1
ATOM 1730 C CA . ALA A 1 213 ? 16.494 32.695 9.372 1.00 55.97 213 ALA A CA 1
ATOM 1731 C C . ALA A 1 213 ? 15.049 32.598 9.903 1.00 55.97 213 ALA A C 1
ATOM 1733 O O . ALA A 1 213 ? 14.714 33.307 10.857 1.00 55.97 213 ALA A O 1
ATOM 1734 N N . PRO A 1 214 ? 14.193 31.723 9.349 1.00 58.91 214 PRO A N 1
ATOM 1735 C CA . PRO A 1 214 ? 12.977 31.331 10.037 1.00 58.91 214 PRO A CA 1
ATOM 1736 C C . PRO A 1 214 ? 13.362 30.528 11.284 1.00 58.91 214 PRO A C 1
ATOM 1738 O O . PRO A 1 214 ? 14.006 29.481 11.208 1.00 58.91 214 PRO A O 1
ATOM 1741 N N . LEU A 1 215 ? 12.982 31.080 12.433 1.00 51.41 215 LEU A N 1
ATOM 1742 C CA . LEU A 1 215 ? 13.013 30.455 13.744 1.00 51.41 215 LEU A CA 1
ATOM 1743 C C . LEU A 1 215 ? 12.146 29.185 13.682 1.00 51.41 215 LEU A C 1
ATOM 1745 O O . LEU A 1 215 ? 10.921 29.254 13.708 1.00 51.41 215 LEU A O 1
ATOM 1749 N N . ILE A 1 216 ? 12.783 28.025 13.532 1.00 51.28 216 ILE A N 1
ATOM 1750 C CA . ILE A 1 216 ? 12.148 26.738 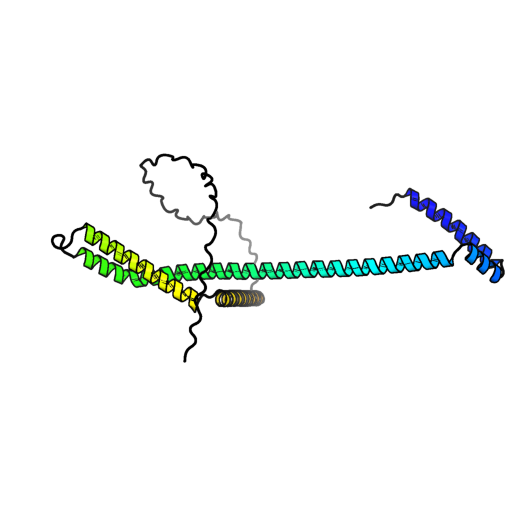13.804 1.00 51.28 216 ILE A CA 1
ATOM 1751 C C . ILE A 1 216 ? 12.127 26.622 15.326 1.00 51.28 216 ILE A C 1
ATOM 1753 O O . ILE A 1 216 ? 13.169 26.424 15.951 1.00 51.28 216 ILE A O 1
ATOM 1757 N N . GLU A 1 217 ? 10.949 26.806 15.918 1.00 47.00 217 GLU A N 1
ATOM 1758 C CA . GLU A 1 217 ? 10.688 26.434 17.304 1.00 47.00 217 GLU A CA 1
ATOM 1759 C C . GLU A 1 217 ? 10.979 24.939 17.461 1.00 47.00 217 GLU A C 1
ATOM 1761 O O . GLU A 1 217 ? 10.258 24.070 16.968 1.00 47.00 217 GLU A O 1
ATOM 1766 N N . ALA A 1 218 ? 12.096 24.642 18.119 1.00 53.50 218 ALA A N 1
ATOM 1767 C CA . ALA A 1 218 ? 12.386 23.313 18.611 1.00 53.50 218 ALA A CA 1
ATOM 1768 C C . ALA A 1 218 ? 11.374 22.976 19.720 1.00 53.50 218 ALA A C 1
ATOM 1770 O O . ALA A 1 218 ? 11.194 23.783 20.637 1.00 53.50 218 ALA A O 1
ATOM 1771 N N . PRO A 1 219 ? 10.729 21.797 19.699 1.00 56.97 219 PRO A N 1
ATOM 1772 C CA . PRO A 1 219 ? 9.972 21.347 20.850 1.00 56.97 219 PRO A CA 1
ATOM 1773 C C . PRO A 1 219 ? 10.930 21.129 22.023 1.00 56.97 219 PRO A C 1
ATOM 1775 O O . PRO A 1 219 ? 11.894 20.365 21.943 1.00 56.97 219 PRO A O 1
ATOM 1778 N N . VAL A 1 220 ? 10.630 21.833 23.113 1.00 52.81 220 VAL A N 1
ATOM 1779 C CA . VAL A 1 220 ? 11.197 21.670 24.449 1.00 52.81 220 VAL A CA 1
ATOM 1780 C C . VAL A 1 220 ? 11.141 20.191 24.830 1.00 52.81 220 VAL A C 1
ATOM 1782 O O . VAL A 1 220 ? 10.084 19.648 25.152 1.00 52.81 220 VAL A O 1
ATOM 1785 N N . ALA A 1 221 ? 12.296 19.532 24.782 1.00 42.12 221 ALA A N 1
ATOM 1786 C CA . ALA A 1 221 ? 12.502 18.252 25.430 1.00 42.12 221 ALA A CA 1
ATOM 1787 C C . ALA A 1 221 ? 12.492 18.506 26.940 1.00 42.12 221 ALA A C 1
ATOM 1789 O O . ALA A 1 221 ? 13.454 19.023 27.510 1.00 42.12 221 ALA A O 1
ATOM 1790 N N . LEU A 1 222 ? 11.363 18.189 27.570 1.00 50.34 222 LEU A N 1
ATOM 1791 C CA . LEU A 1 222 ? 11.242 18.133 29.015 1.00 50.34 222 LEU A CA 1
ATOM 1792 C C . LEU A 1 222 ? 12.172 17.017 29.507 1.00 50.34 222 LEU A C 1
ATOM 1794 O O . LEU A 1 222 ? 11.901 15.830 29.327 1.00 50.34 222 LEU A O 1
ATOM 1798 N N . ALA A 1 223 ? 13.291 17.423 30.096 1.00 48.56 223 ALA A N 1
ATOM 1799 C CA . ALA A 1 223 ? 14.120 16.570 30.919 1.00 48.56 223 ALA A CA 1
ATOM 1800 C C . ALA A 1 223 ? 13.305 16.163 32.154 1.00 48.56 223 ALA A C 1
ATOM 1802 O O . ALA A 1 223 ? 13.095 16.961 33.065 1.00 48.56 223 ALA A O 1
ATOM 1803 N N . VAL A 1 224 ? 12.837 14.919 32.168 1.00 51.84 224 VAL A N 1
ATOM 1804 C CA . VAL A 1 224 ? 12.528 14.200 33.403 1.00 51.84 224 VAL A CA 1
ATOM 1805 C C . VAL A 1 224 ? 13.617 13.153 33.533 1.00 51.84 224 VAL A C 1
ATOM 1807 O O . VAL A 1 224 ? 13.742 12.260 32.695 1.00 51.84 224 VAL A O 1
ATOM 1810 N N . GLY A 1 225 ? 14.471 13.360 34.528 1.00 46.22 225 GLY A N 1
ATOM 1811 C CA . GLY A 1 225 ? 15.446 12.374 34.940 1.00 46.22 225 GLY A CA 1
ATOM 1812 C C . GLY A 1 225 ? 14.797 11.203 35.669 1.00 46.22 225 GLY A C 1
ATOM 1813 O O . GLY A 1 225 ? 13.619 11.234 36.019 1.00 46.22 225 GLY A O 1
ATOM 1814 N N . ASP A 1 226 ? 15.676 10.251 35.956 1.00 42.12 226 ASP A N 1
ATOM 1815 C CA . ASP A 1 226 ? 15.613 9.325 37.084 1.00 42.12 226 ASP A CA 1
ATOM 1816 C C . ASP A 1 226 ? 14.885 7.989 36.864 1.00 42.12 226 ASP A C 1
ATOM 1818 O O . ASP A 1 226 ? 13.661 7.893 36.839 1.00 42.12 226 ASP A O 1
ATOM 1822 N N . GLU A 1 227 ? 15.685 6.938 36.654 1.00 43.19 227 GLU A N 1
ATOM 1823 C CA . GLU A 1 227 ? 15.895 5.833 37.613 1.00 43.19 227 GLU A CA 1
ATOM 1824 C C . GLU A 1 227 ? 16.452 4.599 36.872 1.00 43.19 227 GLU A C 1
ATOM 1826 O O . GLU A 1 227 ? 16.061 4.250 35.754 1.00 43.19 227 GLU A O 1
ATOM 1831 N N . GLY A 1 228 ? 17.454 3.970 37.482 1.00 52.22 228 GLY A N 1
ATOM 1832 C CA . GLY A 1 228 ? 18.377 3.033 36.851 1.00 52.22 228 GLY A CA 1
ATOM 1833 C C . GLY A 1 228 ? 17.736 1.777 36.256 1.00 52.22 228 GLY A C 1
ATOM 1834 O O . GLY A 1 228 ? 17.001 1.042 36.910 1.00 52.22 228 GLY A O 1
ATOM 1835 N N . THR A 1 229 ? 18.120 1.455 35.019 1.00 52.09 229 THR A N 1
ATOM 1836 C CA . THR A 1 229 ? 17.926 0.115 34.452 1.00 52.09 229 THR A CA 1
ATOM 1837 C C . THR A 1 229 ? 19.291 -0.577 34.372 1.00 52.09 229 THR A C 1
ATOM 1839 O O . THR A 1 229 ? 20.191 -0.047 33.717 1.00 52.09 229 THR A O 1
ATOM 1842 N N . PRO A 1 230 ? 19.502 -1.728 35.036 1.00 58.66 230 PRO A N 1
ATOM 1843 C CA . PRO A 1 230 ? 20.797 -2.388 35.039 1.00 58.66 230 PRO A CA 1
ATOM 1844 C C . PRO A 1 230 ? 21.149 -2.904 33.643 1.00 58.66 230 PRO A C 1
ATOM 1846 O O . PRO A 1 230 ? 20.379 -3.616 32.995 1.00 58.66 230 PRO A O 1
ATOM 1849 N N . SER A 1 231 ? 22.357 -2.538 33.220 1.00 52.66 231 SER A N 1
ATOM 1850 C CA . SER A 1 231 ? 23.066 -3.045 32.051 1.00 52.66 231 SER A CA 1
ATOM 1851 C C . SER A 1 231 ? 23.077 -4.575 32.066 1.00 52.66 231 SER A C 1
ATOM 1853 O O . SER A 1 231 ? 23.807 -5.206 32.831 1.00 52.66 231 SER A O 1
ATOM 1855 N N . ARG A 1 232 ? 22.225 -5.185 31.238 1.00 52.19 232 ARG A N 1
ATOM 1856 C CA . ARG A 1 232 ? 22.239 -6.622 30.977 1.00 52.19 232 ARG A CA 1
ATOM 1857 C C . ARG A 1 232 ? 22.946 -6.822 29.645 1.00 52.19 232 ARG A C 1
ATOM 1859 O O . ARG A 1 232 ? 22.378 -6.559 28.588 1.00 52.19 232 ARG A O 1
ATOM 1866 N N . SER A 1 233 ? 24.206 -7.236 29.729 1.00 63.78 233 SER A N 1
ATOM 1867 C CA . SER A 1 233 ? 25.051 -7.582 28.589 1.00 63.78 233 SER A CA 1
ATOM 1868 C C . SER A 1 233 ? 24.312 -8.498 27.604 1.00 63.78 233 SER A C 1
ATOM 1870 O O . SER A 1 233 ? 23.629 -9.431 28.044 1.00 63.78 233 SER A O 1
ATOM 1872 N N . PRO A 1 234 ? 24.448 -8.283 26.285 1.00 58.50 234 PRO A N 1
ATOM 1873 C CA . PRO A 1 234 ? 23.878 -9.180 25.295 1.00 58.50 234 PRO A CA 1
ATOM 1874 C C . PRO A 1 234 ? 24.599 -10.529 25.377 1.00 58.50 234 PRO A C 1
ATOM 1876 O O . PRO A 1 234 ? 25.774 -10.646 25.031 1.00 58.50 234 PRO A O 1
ATOM 1879 N N . GLN A 1 235 ? 23.899 -11.553 25.870 1.00 63.66 235 GLN A N 1
ATOM 1880 C CA . GLN A 1 235 ? 24.339 -12.932 25.696 1.00 63.66 235 GLN A CA 1
ATOM 1881 C C . GLN A 1 235 ? 24.324 -13.268 24.196 1.00 63.66 235 GLN A C 1
ATOM 1883 O O . GLN A 1 235 ? 23.348 -12.940 23.513 1.00 63.66 235 GLN A O 1
ATOM 1888 N N . PRO A 1 236 ? 25.370 -13.928 23.672 1.00 68.56 236 PRO A N 1
ATOM 1889 C CA . PRO A 1 236 ? 25.340 -14.470 22.322 1.00 68.56 236 PRO A CA 1
ATOM 1890 C C . PRO A 1 236 ? 24.222 -15.521 22.213 1.00 68.56 236 PRO A C 1
ATOM 1892 O O . PRO A 1 236 ? 23.949 -16.219 23.195 1.00 68.56 236 PRO A O 1
ATOM 1895 N N . PRO A 1 237 ? 23.570 -15.658 21.043 1.00 61.38 237 PRO A N 1
ATOM 1896 C CA . PRO A 1 237 ? 22.570 -16.693 20.836 1.00 61.38 237 PRO A CA 1
ATOM 1897 C C . PRO A 1 237 ? 23.235 -18.055 21.033 1.00 61.38 237 PRO A C 1
ATOM 1899 O O . PRO A 1 237 ? 24.126 -18.446 20.279 1.00 61.38 237 PRO A O 1
ATOM 1902 N N . SER A 1 238 ? 22.816 -18.765 22.077 1.00 53.19 238 SER A N 1
ATOM 1903 C CA . SER A 1 238 ? 23.165 -20.159 22.278 1.00 53.19 238 SER A CA 1
ATOM 1904 C C . SER A 1 238 ? 22.644 -20.950 21.084 1.00 53.19 238 SER A C 1
ATOM 1906 O O . SER A 1 238 ? 21.439 -21.061 20.849 1.00 53.19 238 SER A O 1
ATOM 1908 N N . SER A 1 239 ? 23.590 -21.473 20.309 1.00 49.22 239 SER A N 1
ATOM 1909 C CA . SER A 1 239 ? 23.386 -22.460 19.263 1.00 49.22 239 SER A CA 1
ATOM 1910 C C . SER A 1 239 ? 22.539 -23.600 19.816 1.00 49.22 239 SER A C 1
ATOM 1912 O O . SER A 1 239 ? 23.027 -24.479 20.526 1.00 49.22 239 SER A O 1
ATOM 1914 N N . SER A 1 240 ? 21.242 -23.558 19.522 1.00 52.88 240 SER A N 1
ATOM 1915 C CA . SER A 1 240 ? 20.343 -24.668 19.789 1.00 52.88 240 SER A CA 1
ATOM 1916 C C . SER A 1 240 ? 20.713 -25.765 18.809 1.00 52.88 240 SER A C 1
ATOM 1918 O O . SER A 1 240 ? 20.446 -25.673 17.610 1.00 52.88 240 SER A O 1
ATOM 1920 N N . ALA A 1 241 ? 21.414 -26.763 19.343 1.00 53.44 241 ALA A N 1
ATOM 1921 C CA . ALA A 1 241 ? 21.703 -28.014 18.683 1.00 53.44 241 ALA A CA 1
ATOM 1922 C C . ALA A 1 241 ? 20.427 -28.525 18.007 1.00 53.44 241 ALA A C 1
ATOM 1924 O O . ALA A 1 241 ? 19.397 -28.738 18.649 1.00 53.44 241 ALA A O 1
ATOM 1925 N N . SER A 1 242 ? 20.507 -28.676 16.688 1.00 50.31 242 SER A N 1
ATOM 1926 C CA . SER A 1 242 ? 19.517 -29.386 15.897 1.00 50.31 242 SER A CA 1
ATOM 1927 C C . SER A 1 242 ? 19.481 -30.829 16.391 1.00 50.31 242 SER A C 1
ATOM 1929 O O . SER A 1 242 ? 20.348 -31.634 16.059 1.00 50.31 242 SER A O 1
ATOM 1931 N N . GLY A 1 243 ? 18.510 -31.134 17.250 1.00 64.06 243 GLY A N 1
ATOM 1932 C CA . GLY A 1 243 ? 18.159 -32.508 17.567 1.00 64.06 243 GLY A CA 1
ATOM 1933 C C . GLY A 1 243 ? 17.640 -33.204 16.302 1.00 64.06 243 GLY A C 1
ATOM 1934 O O . GLY A 1 243 ? 17.003 -32.553 15.468 1.00 64.06 243 GLY A O 1
ATOM 1935 N N . PRO A 1 244 ? 17.913 -34.505 16.122 1.00 69.62 244 PRO A N 1
ATOM 1936 C CA . PRO A 1 244 ? 17.420 -35.252 14.976 1.00 69.62 244 PRO A CA 1
ATOM 1937 C C . PRO A 1 244 ? 15.887 -35.244 14.974 1.00 69.62 244 PRO A C 1
ATOM 1939 O O . PRO A 1 244 ? 15.244 -35.643 15.946 1.00 69.62 244 PRO A O 1
ATOM 1942 N N . HIS A 1 245 ? 15.306 -34.769 13.873 1.00 64.50 245 HIS A N 1
ATOM 1943 C CA . HIS A 1 245 ? 13.876 -34.877 13.614 1.00 64.50 245 HIS A CA 1
ATOM 1944 C C . HIS A 1 245 ? 13.452 -36.357 13.676 1.00 64.50 245 HIS A C 1
ATOM 1946 O O . HIS A 1 245 ? 14.097 -37.191 13.035 1.00 64.50 245 HIS A O 1
ATOM 1952 N N . PRO A 1 246 ? 12.379 -36.709 14.408 1.00 73.50 246 PRO A N 1
ATOM 1953 C CA . PRO A 1 246 ? 11.838 -38.059 14.363 1.00 73.50 246 PRO A CA 1
ATOM 1954 C C . PRO A 1 246 ? 11.285 -38.363 12.959 1.00 73.50 246 PRO A C 1
ATOM 1956 O O . PRO A 1 246 ? 10.757 -37.461 12.296 1.00 73.50 246 PRO A O 1
ATOM 1959 N N . PRO A 1 247 ? 11.391 -39.618 12.488 1.00 71.88 247 PRO A N 1
ATOM 1960 C CA . PRO A 1 247 ? 10.881 -40.015 11.185 1.00 71.88 247 PRO A CA 1
ATOM 1961 C C . PRO A 1 247 ? 9.363 -39.823 11.122 1.00 71.88 247 PRO A C 1
ATOM 1963 O O . PRO A 1 247 ? 8.623 -40.215 12.024 1.00 71.88 247 PRO A O 1
ATOM 1966 N N . LEU A 1 248 ? 8.912 -39.206 10.029 1.00 67.81 248 LEU A N 1
ATOM 1967 C CA . LEU A 1 248 ? 7.504 -39.031 9.695 1.00 67.81 248 LEU A CA 1
ATOM 1968 C C . LEU A 1 248 ? 6.812 -40.398 9.645 1.00 67.81 248 LEU A C 1
ATOM 1970 O O . LEU A 1 248 ? 7.154 -41.247 8.821 1.00 67.81 248 LEU A O 1
ATOM 1974 N N . SER A 1 249 ? 5.827 -40.597 10.520 1.00 71.69 249 SER A N 1
ATOM 1975 C CA . SER A 1 249 ? 4.975 -41.783 10.515 1.00 71.69 249 SER A CA 1
ATOM 1976 C C . SER A 1 249 ? 4.281 -41.961 9.157 1.00 71.69 249 SER A C 1
ATOM 1978 O O . SER A 1 249 ? 3.824 -40.977 8.563 1.00 71.69 249 SER A O 1
ATOM 1980 N N . PRO A 1 250 ? 4.139 -43.203 8.663 1.00 67.56 250 PRO A N 1
ATOM 1981 C CA . PRO A 1 250 ? 3.453 -43.471 7.412 1.00 67.56 250 PRO A CA 1
ATOM 1982 C C . PRO A 1 250 ? 1.976 -43.079 7.514 1.00 67.56 250 PRO A C 1
ATOM 1984 O O . PRO A 1 250 ? 1.224 -43.517 8.386 1.00 67.56 250 PRO A O 1
ATOM 1987 N N . ARG A 1 251 ? 1.582 -42.218 6.579 1.00 65.25 251 ARG A N 1
ATOM 1988 C CA . ARG A 1 251 ? 0.224 -41.746 6.323 1.00 65.25 251 ARG A CA 1
ATOM 1989 C C . ARG A 1 251 ? -0.711 -42.947 6.135 1.00 65.25 251 ARG A C 1
ATOM 1991 O O . ARG A 1 251 ? -0.669 -43.600 5.096 1.00 65.25 251 ARG A O 1
ATOM 1998 N N . SER A 1 252 ? -1.549 -43.223 7.136 1.00 65.19 252 SER A N 1
ATOM 1999 C CA . SER A 1 252 ? -2.633 -44.208 7.040 1.00 65.19 252 SER A CA 1
ATOM 2000 C C . SER A 1 252 ? -3.521 -43.884 5.841 1.00 65.19 252 SER A C 1
ATOM 2002 O O . SER A 1 252 ? -4.144 -42.822 5.776 1.00 65.19 252 SER A O 1
ATOM 2004 N N . GLN A 1 253 ? -3.550 -44.802 4.879 1.00 62.97 253 GLN A N 1
ATOM 2005 C CA . GLN A 1 253 ? -4.464 -44.760 3.749 1.00 62.97 253 GLN A CA 1
ATOM 2006 C C . GLN A 1 253 ? -5.884 -45.011 4.268 1.00 62.97 253 GLN A C 1
ATOM 2008 O O . GLN A 1 253 ? -6.158 -46.029 4.900 1.00 62.97 253 GLN A O 1
ATOM 2013 N N . ARG A 1 254 ? -6.787 -44.057 4.032 1.00 66.94 254 ARG A N 1
ATOM 2014 C CA . ARG A 1 254 ? -8.225 -44.247 4.251 1.00 66.94 254 ARG A CA 1
ATOM 2015 C C . ARG A 1 254 ? -8.763 -45.204 3.177 1.00 66.94 254 ARG A C 1
ATOM 2017 O O . ARG A 1 254 ? -8.501 -44.945 2.003 1.00 66.94 254 ARG A O 1
ATOM 2024 N N . PRO A 1 255 ? -9.540 -46.240 3.531 1.00 66.88 255 PRO A N 1
ATOM 2025 C CA . PRO A 1 255 ? -10.235 -47.056 2.545 1.00 66.88 255 PRO A CA 1
ATOM 2026 C C . PRO A 1 255 ? -11.353 -46.250 1.870 1.00 66.88 255 PRO A C 1
ATOM 2028 O O . PRO A 1 255 ? -12.101 -45.511 2.516 1.00 66.88 255 PRO A O 1
ATOM 2031 N N . SER A 1 256 ? -11.437 -46.389 0.550 1.00 63.50 256 SER A N 1
ATOM 2032 C CA . SER A 1 256 ? -12.480 -45.840 -0.309 1.00 63.50 256 SER A CA 1
ATOM 2033 C C . SER A 1 256 ? -13.811 -46.545 -0.047 1.00 63.50 256 SER A C 1
ATOM 2035 O O . SER A 1 256 ? -13.958 -47.739 -0.294 1.00 63.50 256 SER A O 1
ATOM 2037 N N . VAL A 1 257 ? -14.800 -45.796 0.435 1.00 71.81 257 VAL A N 1
ATOM 2038 C CA . VAL A 1 257 ? -16.191 -46.255 0.511 1.00 71.81 257 VAL A CA 1
ATOM 2039 C C . VAL A 1 257 ? -16.835 -46.008 -0.851 1.00 71.81 257 VAL A C 1
ATOM 2041 O O . VAL A 1 257 ? -16.957 -44.864 -1.284 1.00 71.81 257 VAL A O 1
ATOM 2044 N N . THR A 1 258 ? -17.207 -47.082 -1.541 1.00 61.12 258 THR A N 1
ATOM 2045 C CA . THR A 1 258 ? -18.028 -47.042 -2.758 1.00 61.12 258 THR A CA 1
ATOM 2046 C C . THR A 1 258 ? -19.505 -47.020 -2.349 1.00 61.12 258 THR A C 1
ATOM 2048 O O . THR A 1 258 ? -19.898 -47.852 -1.528 1.00 61.12 258 THR A O 1
ATOM 2051 N N . PRO A 1 259 ? -20.333 -46.096 -2.863 1.00 67.25 259 PRO A N 1
ATOM 2052 C CA . PRO A 1 259 ? -21.764 -46.103 -2.585 1.00 67.25 259 PRO A CA 1
ATOM 2053 C C . PRO A 1 259 ? -22.474 -47.170 -3.433 1.00 67.25 259 PRO A C 1
ATOM 2055 O O . PRO A 1 259 ? -22.093 -47.404 -4.582 1.00 67.25 259 PRO A O 1
ATOM 2058 N N . ARG A 1 260 ? -23.479 -47.819 -2.835 1.00 63.41 260 ARG A N 1
ATOM 2059 C CA . ARG A 1 260 ? -24.482 -48.643 -3.526 1.00 63.41 260 ARG A CA 1
ATOM 2060 C C . ARG A 1 260 ? -25.566 -47.766 -4.134 1.00 63.41 260 ARG A C 1
ATOM 2062 O O . ARG A 1 260 ? -25.884 -46.737 -3.498 1.00 63.41 260 ARG A O 1
#

Sequence (260 aa):
MTMSPRHSALLSTTRKTTNEATAAFASRHRPEEVNKFLEQCGWFALLTRLAQIERRISDLERDDGRLRTSKQQDEDIFSRMERQKELIEDAKGLLNRKTVEYREEMTELHRQEMQRDLKEIASLPDDVISRNVKRALKKFKSNMRTRRVSLDIANKKINEWSLPQLIKEVKESRKRARSIASMTLRQSLMSESSPGHRPTIAGRKATNPKPSAPLIEAPVALAVGDEGTPSRSPQPPSSSASGPHPPLSPRSQRPSVTPR